Protein AF-A0A951SFC3-F1 (afdb_monomer_lite)

Radius of gyration: 37.67 Å; chains: 1; bounding box: 76×93×94 Å

Secondary structure (DSSP, 8-state):
-HHHHHHHHHHHHHHHHHHT-S--PPPPPPPP--PPPP--------TTS---------PPPPPPPPPP----GGGGT--TT------PPPPPPPPPP----PPPP------S-----TTS---S-HHHHHHHHHHHHHHHHHHHHHHHS-SSTT---HHHHHHHHHHHHHHHHHHHHHHHHHHHHHHHHHHHHHHHHTT-

pLDDT: mean 70.42, std 17.55, range [39.44, 96.5]

Structure (mmCIF, N/CA/C/O backbone):
data_AF-A0A951SFC3-F1
#
_entry.id   AF-A0A951SFC3-F1
#
loop_
_atom_site.group_PDB
_atom_site.id
_atom_site.type_symbol
_atom_site.label_atom_id
_atom_site.label_alt_id
_atom_site.label_comp_id
_atom_site.label_asym_id
_atom_site.label_entity_id
_atom_site.label_seq_id
_atom_site.pdbx_PDB_ins_code
_atom_site.Cartn_x
_atom_site.Cartn_y
_atom_site.Cartn_z
_atom_site.occupancy
_atom_site.B_iso_or_equiv
_atom_site.auth_seq_id
_atom_site.auth_comp_id
_atom_site.auth_asym_id
_atom_site.auth_atom_id
_atom_site.pdbx_PDB_model_num
ATOM 1 N N . MET A 1 1 ? -22.762 -20.729 3.078 1.00 58.22 1 MET A N 1
ATOM 2 C CA . MET A 1 1 ? -22.304 -20.574 4.486 1.00 58.22 1 MET A CA 1
ATOM 3 C C . MET A 1 1 ? -21.756 -21.899 5.016 1.00 58.22 1 MET A C 1
ATOM 5 O O . MET A 1 1 ? -20.749 -21.895 5.708 1.00 58.22 1 MET A O 1
ATOM 9 N N . GLU A 1 2 ? -22.345 -23.025 4.614 1.00 75.69 2 GLU A N 1
ATOM 10 C CA . GLU A 1 2 ? -21.868 -24.385 4.907 1.00 75.69 2 GLU A CA 1
ATOM 11 C C . GLU A 1 2 ? -20.523 -24.722 4.228 1.00 75.69 2 GLU A C 1
ATOM 13 O O . GLU A 1 2 ? -19.695 -25.404 4.826 1.00 75.69 2 GLU A O 1
ATOM 18 N N . ASP A 1 3 ? -20.239 -24.155 3.049 1.00 83.12 3 ASP A N 1
ATOM 19 C CA . ASP A 1 3 ? -18.983 -24.393 2.309 1.00 83.12 3 ASP A CA 1
ATOM 20 C C . ASP A 1 3 ? -17.738 -23.856 3.030 1.00 83.12 3 ASP A C 1
ATOM 22 O O . ASP A 1 3 ? -16.662 -24.450 2.970 1.00 83.12 3 ASP A O 1
ATOM 26 N N . ILE A 1 4 ? -17.889 -22.747 3.763 1.00 87.81 4 ILE A N 1
ATOM 27 C CA . ILE A 1 4 ? -16.802 -22.138 4.544 1.00 87.81 4 ILE A CA 1
ATOM 28 C C . ILE A 1 4 ? -16.443 -23.050 5.723 1.00 87.81 4 ILE A C 1
ATOM 30 O O . ILE A 1 4 ? -15.268 -23.301 5.980 1.00 87.81 4 ILE A O 1
ATOM 34 N N . LEU A 1 5 ? -17.450 -23.608 6.402 1.00 89.44 5 LEU A N 1
ATOM 35 C CA . LEU A 1 5 ? -17.243 -24.531 7.519 1.00 89.44 5 LEU A CA 1
ATOM 36 C C . LEU A 1 5 ? -16.685 -25.883 7.050 1.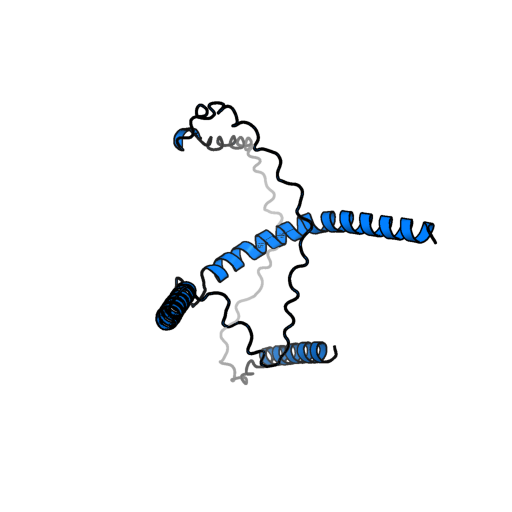00 89.44 5 LEU A C 1
ATOM 38 O O . LEU A 1 5 ? -15.847 -26.468 7.734 1.00 89.44 5 LEU A O 1
ATOM 42 N N . ALA A 1 6 ? -17.095 -26.359 5.870 1.00 91.94 6 ALA A N 1
ATOM 43 C CA . ALA A 1 6 ? -16.538 -27.563 5.259 1.00 91.94 6 ALA A CA 1
ATOM 44 C C . ALA A 1 6 ? -15.058 -27.385 4.871 1.00 91.94 6 ALA A C 1
ATOM 46 O O . ALA A 1 6 ? -14.256 -28.290 5.096 1.00 91.94 6 ALA A O 1
ATOM 47 N N . SER A 1 7 ? -14.689 -26.209 4.352 1.00 87.56 7 SER A N 1
ATOM 48 C CA . SER A 1 7 ? -13.304 -25.875 3.998 1.00 87.56 7 SER A CA 1
ATOM 49 C C . SER A 1 7 ? -12.400 -25.792 5.234 1.00 87.56 7 SER A C 1
ATOM 51 O O . SER A 1 7 ? -11.346 -26.422 5.268 1.00 87.56 7 SER A O 1
ATOM 53 N N . ILE A 1 8 ? -12.855 -25.124 6.303 1.00 89.31 8 ILE A N 1
ATOM 54 C CA . ILE A 1 8 ? -12.114 -25.040 7.576 1.00 89.31 8 ILE A CA 1
ATOM 55 C C . ILE A 1 8 ? -11.926 -26.433 8.196 1.00 89.31 8 ILE A C 1
ATOM 57 O O . ILE A 1 8 ? -10.834 -26.762 8.653 1.00 89.31 8 ILE A O 1
ATOM 61 N N . ARG A 1 9 ? -12.963 -27.283 8.170 1.00 86.94 9 ARG A N 1
ATOM 62 C CA . ARG A 1 9 ? -12.873 -28.655 8.694 1.00 86.94 9 ARG A CA 1
ATOM 63 C C . ARG A 1 9 ? -11.888 -29.514 7.904 1.00 86.94 9 ARG A C 1
ATOM 65 O O . ARG A 1 9 ? -11.182 -30.308 8.513 1.00 86.94 9 ARG A O 1
ATOM 72 N N . ARG A 1 10 ? -11.844 -29.354 6.578 1.00 88.38 10 ARG A N 1
ATOM 73 C CA . ARG A 1 10 ? -10.907 -30.075 5.711 1.00 88.38 10 ARG A CA 1
ATOM 74 C C . ARG A 1 10 ? -9.458 -29.696 6.018 1.00 88.38 10 ARG A C 1
ATOM 76 O O . ARG A 1 10 ? -8.648 -30.597 6.186 1.00 88.38 10 ARG A O 1
ATOM 83 N N . ILE A 1 11 ? -9.175 -28.399 6.159 1.00 87.50 11 ILE A N 1
ATOM 84 C CA . ILE A 1 11 ? -7.832 -27.882 6.464 1.00 87.50 11 ILE A CA 1
ATOM 85 C C . ILE A 1 11 ? -7.335 -28.411 7.819 1.00 87.50 11 ILE A C 1
ATOM 87 O O . ILE A 1 11 ? -6.223 -28.913 7.900 1.00 87.50 11 ILE A O 1
ATOM 91 N N . LEU A 1 12 ? -8.179 -28.400 8.859 1.00 83.12 12 LEU A N 1
ATOM 92 C CA . LEU A 1 12 ? -7.825 -28.945 10.181 1.00 83.12 12 LEU A CA 1
ATOM 93 C C . LEU A 1 12 ? -7.553 -30.457 10.166 1.00 83.12 12 LEU A C 1
ATOM 95 O O . LEU A 1 12 ? -6.649 -30.9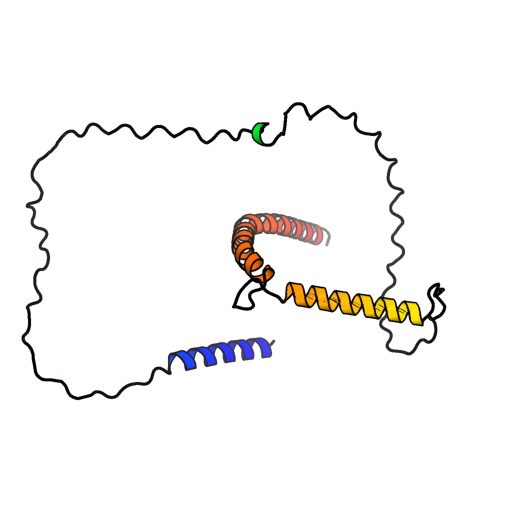22 10.849 1.00 83.12 12 LEU A O 1
ATOM 99 N N . SER A 1 13 ? -8.316 -31.231 9.386 1.00 78.81 13 SER A N 1
ATOM 100 C CA . SER A 1 13 ? -8.086 -32.679 9.263 1.00 78.81 13 SER A CA 1
ATOM 101 C C . SER A 1 13 ? -6.868 -33.051 8.410 1.00 78.81 13 SER A C 1
ATOM 103 O O . SER A 1 13 ? -6.372 -34.168 8.521 1.00 78.81 13 SER A O 1
ATOM 105 N N . GLU A 1 14 ? -6.425 -32.154 7.530 1.00 76.38 14 GLU A N 1
ATOM 106 C CA . GLU A 1 14 ? -5.266 -32.356 6.654 1.00 76.38 14 GLU A CA 1
ATOM 107 C C . GLU A 1 14 ? -3.953 -32.077 7.415 1.00 76.38 14 GLU A C 1
ATOM 109 O O . GLU A 1 14 ? -2.993 -32.823 7.250 1.00 76.38 14 GLU A O 1
ATOM 114 N N . ASP A 1 15 ? -3.963 -31.111 8.341 1.00 66.38 15 ASP A N 1
ATOM 115 C CA . ASP A 1 15 ? -2.813 -30.724 9.179 1.00 66.38 15 ASP A CA 1
ATOM 116 C C . ASP A 1 15 ? -2.498 -31.760 10.288 1.00 66.38 15 ASP A C 1
ATOM 118 O O . ASP A 1 15 ? -1.343 -32.109 10.524 1.00 66.38 15 ASP A O 1
ATOM 122 N N . GLU A 1 16 ? -3.522 -32.359 10.916 1.00 62.62 16 GLU A N 1
ATOM 123 C CA . GLU A 1 16 ? -3.341 -33.417 11.936 1.00 62.62 16 GLU A CA 1
ATOM 124 C C . GLU A 1 16 ? -2.789 -34.728 11.332 1.00 62.62 16 GLU A C 1
ATOM 126 O O . GLU A 1 16 ? -2.144 -35.532 12.012 1.00 62.62 16 GLU A O 1
ATOM 131 N N . ALA A 1 17 ? -2.995 -34.945 10.028 1.00 57.28 17 ALA A N 1
ATOM 132 C CA . ALA A 1 17 ? -2.480 -36.112 9.317 1.00 57.28 17 ALA A CA 1
ATOM 133 C C . ALA A 1 17 ? -0.983 -35.991 8.966 1.00 57.28 17 ALA A C 1
ATOM 135 O O . ALA A 1 17 ? -0.302 -37.017 8.889 1.00 57.28 17 ALA A O 1
ATOM 136 N N . GLU A 1 18 ? -0.453 -34.774 8.795 1.00 55.19 18 GLU A N 1
ATOM 137 C CA . GLU A 1 18 ? 0.982 -34.551 8.557 1.00 55.19 18 GLU A CA 1
ATOM 138 C C . GLU A 1 18 ? 1.818 -34.649 9.846 1.00 55.19 18 GLU A C 1
ATOM 140 O O . GLU A 1 18 ? 2.972 -35.084 9.794 1.00 55.19 18 GLU A O 1
ATOM 145 N N . GLU A 1 19 ? 1.235 -34.385 11.021 1.00 52.16 19 GLU A N 1
ATOM 146 C CA . GLU A 1 19 ? 1.923 -34.554 12.311 1.00 52.16 19 GLU A CA 1
ATOM 147 C C . GLU A 1 19 ? 2.024 -36.032 12.759 1.00 52.16 19 GLU A C 1
ATOM 149 O O . GLU A 1 19 ? 2.924 -36.412 13.515 1.00 52.16 19 GLU A O 1
ATOM 154 N N . ALA A 1 20 ? 1.169 -36.911 12.221 1.00 52.12 20 ALA A N 1
ATOM 155 C CA . ALA A 1 20 ? 1.147 -38.347 12.522 1.00 52.12 20 ALA A CA 1
ATOM 156 C C . ALA A 1 20 ? 2.077 -39.211 11.634 1.00 52.12 20 ALA A C 1
ATOM 158 O O . ALA A 1 20 ? 2.165 -40.426 11.831 1.00 52.12 20 ALA A O 1
ATOM 159 N N . ALA A 1 21 ? 2.798 -38.617 10.674 1.00 49.62 21 ALA A N 1
ATOM 160 C CA . ALA A 1 21 ? 3.608 -39.332 9.680 1.00 49.62 21 ALA A CA 1
ATOM 161 C C . ALA A 1 21 ? 5.133 -39.287 9.935 1.00 49.62 21 ALA A C 1
ATOM 163 O O . ALA A 1 21 ? 5.930 -39.295 8.995 1.00 49.62 21 ALA A O 1
ATOM 164 N N . LYS A 1 22 ? 5.577 -39.312 11.201 1.00 46.94 22 LYS A N 1
ATOM 165 C CA . LYS A 1 22 ? 6.946 -39.757 11.532 1.00 46.94 22 LYS A CA 1
ATOM 166 C C . LYS A 1 22 ? 6.980 -41.292 11.581 1.00 46.94 22 LYS A C 1
ATOM 168 O O . LYS A 1 22 ? 6.239 -41.881 12.367 1.00 46.94 22 LYS A O 1
ATOM 173 N N . PRO A 1 23 ? 7.827 -41.977 10.790 1.00 42.91 23 PRO A N 1
ATOM 174 C CA . PRO A 1 23 ? 7.859 -43.432 10.788 1.00 42.91 23 PRO A CA 1
ATOM 175 C C . PRO A 1 23 ? 8.445 -43.962 12.101 1.00 42.91 23 PRO A C 1
ATOM 177 O O . PRO A 1 23 ? 9.596 -43.697 12.450 1.00 42.91 23 PRO A O 1
ATOM 180 N N . ALA A 1 24 ? 7.633 -44.745 12.809 1.00 46.72 24 ALA A N 1
ATOM 181 C CA . ALA A 1 24 ? 8.029 -45.567 13.940 1.00 46.72 24 ALA A CA 1
ATOM 182 C C . ALA A 1 24 ? 9.078 -46.605 13.498 1.00 46.72 24 ALA A C 1
ATOM 184 O O . ALA A 1 24 ? 8.763 -47.583 12.817 1.00 46.72 24 ALA A O 1
ATOM 185 N N . ALA A 1 25 ? 10.335 -46.389 13.882 1.00 42.50 25 ALA A N 1
ATOM 186 C CA . ALA A 1 25 ? 11.393 -47.381 13.747 1.00 42.50 25 ALA A CA 1
ATOM 187 C C . ALA A 1 25 ? 11.245 -48.447 14.848 1.00 42.50 25 ALA A C 1
ATOM 189 O O . ALA A 1 25 ? 11.170 -48.129 16.034 1.00 42.50 25 ALA A O 1
ATOM 190 N N . GLN A 1 26 ? 11.186 -49.718 14.443 1.00 48.28 26 GLN A N 1
ATOM 191 C CA . GLN A 1 26 ? 11.224 -50.877 15.341 1.00 48.28 26 GLN A CA 1
ATOM 192 C C . GLN A 1 26 ? 12.532 -50.920 16.159 1.00 48.28 26 GLN A C 1
ATOM 194 O O . GLN A 1 26 ? 13.572 -50.477 15.666 1.00 48.28 26 GLN A O 1
ATOM 199 N N . PRO A 1 27 ? 12.510 -51.485 17.382 1.00 43.44 27 PRO A N 1
ATOM 200 C CA . PRO A 1 27 ? 13.664 -51.507 18.273 1.00 43.44 27 PRO A CA 1
ATOM 201 C C . PRO A 1 27 ? 14.701 -52.546 17.819 1.00 43.44 27 PRO A C 1
ATOM 203 O O . PRO A 1 27 ? 14.394 -53.729 17.665 1.00 43.44 27 PRO A O 1
ATOM 206 N N . ALA A 1 28 ? 15.945 -52.106 17.630 1.00 54.75 28 ALA A N 1
ATOM 207 C CA . ALA A 1 28 ? 17.110 -52.982 17.516 1.00 54.75 28 ALA A CA 1
ATOM 208 C C . ALA A 1 28 ? 17.567 -53.448 18.921 1.00 54.75 28 ALA A C 1
ATOM 210 O O . ALA A 1 28 ? 17.360 -52.719 19.894 1.00 54.75 28 ALA A O 1
ATOM 211 N N . PRO A 1 29 ? 18.166 -54.649 19.061 1.00 58.84 29 PRO A N 1
ATOM 212 C CA . PRO A 1 29 ? 18.575 -55.199 20.356 1.00 58.84 29 PRO A CA 1
ATOM 213 C C . PRO A 1 29 ? 19.713 -54.381 21.002 1.00 58.84 29 PRO A C 1
ATOM 215 O O . PRO A 1 29 ? 20.514 -53.782 20.280 1.00 58.84 29 PRO A O 1
ATOM 218 N N . PRO A 1 30 ? 19.812 -54.357 22.346 1.00 64.12 30 PRO A N 1
ATOM 219 C CA . PRO A 1 30 ? 20.759 -53.497 23.048 1.00 64.12 30 PRO A CA 1
ATOM 220 C C . PRO A 1 30 ? 22.213 -53.981 22.881 1.00 64.12 30 PRO A C 1
ATOM 222 O O . PRO A 1 30 ? 22.468 -55.187 22.975 1.00 64.12 30 PRO A O 1
ATOM 225 N N . PRO A 1 31 ? 23.187 -53.074 22.674 1.00 67.69 31 PRO A N 1
ATOM 226 C CA . PRO A 1 31 ? 24.601 -53.387 22.855 1.00 67.69 31 PRO A CA 1
ATOM 227 C C . PRO A 1 31 ? 24.932 -53.540 24.358 1.00 67.69 31 PRO A C 1
ATOM 229 O O . PRO A 1 31 ? 24.271 -52.926 25.197 1.00 67.69 31 PRO A O 1
ATOM 232 N N . PRO A 1 32 ? 25.921 -54.377 24.725 1.00 54.41 32 PRO A N 1
ATOM 233 C CA . PRO A 1 32 ? 26.227 -54.689 26.117 1.00 54.41 32 PRO A CA 1
ATOM 234 C C . PRO A 1 32 ? 26.856 -53.511 26.877 1.00 54.41 32 PRO A C 1
ATOM 236 O O . PRO A 1 32 ? 27.581 -52.695 26.313 1.00 54.41 32 PRO A O 1
ATOM 239 N N . ALA A 1 33 ? 26.553 -53.502 28.175 1.00 49.47 33 ALA A N 1
ATOM 240 C CA . ALA A 1 33 ? 26.861 -52.515 29.202 1.00 49.47 33 ALA A CA 1
ATOM 241 C C . ALA A 1 33 ? 28.291 -51.942 29.187 1.00 49.47 33 ALA A C 1
ATOM 243 O O . ALA A 1 33 ? 29.277 -52.679 29.233 1.00 49.47 33 ALA A O 1
ATOM 244 N N . ALA A 1 34 ? 28.362 -50.612 29.242 1.00 51.50 34 ALA A N 1
ATOM 245 C CA . ALA A 1 34 ? 29.491 -49.848 29.762 1.00 51.50 34 ALA A CA 1
ATOM 246 C C . ALA A 1 34 ? 29.059 -49.216 31.108 1.00 51.50 34 ALA A C 1
ATOM 248 O O . ALA A 1 34 ? 27.871 -48.933 31.265 1.00 51.50 34 ALA A O 1
ATOM 249 N N . PRO A 1 35 ? 29.974 -49.089 32.086 1.00 49.41 35 PRO A N 1
ATOM 250 C CA . PRO A 1 35 ? 29.638 -48.909 33.499 1.00 49.41 35 PRO A CA 1
ATOM 251 C C . PRO A 1 35 ? 29.014 -47.550 33.834 1.00 49.41 35 PRO A C 1
ATOM 253 O O . PRO A 1 35 ? 29.368 -46.527 33.255 1.00 49.41 35 PRO A O 1
ATOM 256 N N . GLU A 1 36 ? 28.103 -47.609 34.805 1.00 49.81 36 GLU A N 1
ATOM 257 C CA . GLU A 1 36 ? 27.394 -46.516 35.471 1.00 49.81 36 GLU A CA 1
ATOM 258 C C . GLU A 1 36 ? 28.379 -45.543 36.146 1.00 49.81 36 GLU A C 1
ATOM 260 O O . GLU A 1 36 ? 29.205 -45.959 36.961 1.00 49.81 36 GLU A O 1
ATOM 265 N N . GLU A 1 37 ? 28.273 -44.251 35.827 1.00 52.53 37 GLU A N 1
ATOM 266 C CA . GLU A 1 37 ? 28.782 -43.168 36.674 1.00 52.53 37 GLU A CA 1
ATOM 267 C C . GLU A 1 37 ? 27.617 -42.636 37.526 1.00 52.53 37 GLU A C 1
ATOM 269 O O . GLU A 1 37 ? 26.499 -42.535 37.013 1.00 52.53 37 GLU A O 1
ATOM 274 N N . PRO A 1 38 ? 27.832 -42.357 38.824 1.00 50.94 38 PRO A N 1
ATOM 275 C CA . PRO A 1 38 ? 26.748 -42.048 39.746 1.00 50.94 38 PRO A CA 1
ATOM 276 C C . PRO A 1 38 ? 26.170 -40.649 39.507 1.00 50.94 38 PRO A C 1
ATOM 278 O O . PRO A 1 38 ? 26.887 -39.650 39.490 1.00 50.94 38 PRO A O 1
ATOM 281 N N . GLU A 1 39 ? 24.847 -40.595 39.394 1.00 52.34 39 GLU A N 1
ATOM 282 C CA . GLU A 1 39 ? 24.050 -39.417 39.718 1.00 52.34 39 GLU A CA 1
ATOM 283 C C . GLU A 1 39 ? 24.056 -39.278 41.245 1.00 52.34 39 GLU A C 1
ATOM 285 O O . GLU A 1 39 ? 23.575 -40.187 41.911 1.00 52.34 39 GLU A O 1
ATOM 290 N N . ASP A 1 40 ? 24.682 -38.223 41.778 1.00 45.88 40 ASP A N 1
ATOM 291 C CA . ASP A 1 40 ? 24.324 -37.532 43.033 1.00 45.88 40 ASP A CA 1
ATOM 292 C C . ASP A 1 40 ? 25.454 -36.563 43.436 1.00 45.88 40 ASP A C 1
ATOM 294 O O . ASP A 1 40 ? 26.315 -36.882 44.248 1.00 45.88 40 ASP A O 1
ATOM 298 N N . ASP A 1 41 ? 25.425 -35.353 42.875 1.00 44.81 41 ASP A N 1
ATOM 299 C CA . ASP A 1 41 ? 25.882 -34.145 43.576 1.00 44.81 41 ASP A CA 1
ATOM 300 C C . ASP A 1 41 ? 24.760 -33.108 43.441 1.00 44.81 41 ASP A C 1
ATOM 302 O O . ASP A 1 41 ? 24.772 -32.164 42.648 1.00 44.81 41 ASP A O 1
ATOM 306 N N . VAL A 1 42 ? 23.700 -33.381 44.202 1.00 49.56 42 VAL A N 1
ATOM 307 C CA . VAL A 1 42 ? 22.715 -32.393 44.622 1.00 49.56 42 VAL A CA 1
ATOM 308 C C . VAL A 1 42 ? 23.491 -31.291 45.334 1.00 49.56 42 VAL A C 1
ATOM 310 O O . VAL A 1 42 ? 24.111 -31.537 46.364 1.00 49.56 42 VAL A O 1
ATOM 313 N N . LEU A 1 43 ? 23.469 -30.079 44.781 1.00 48.34 43 LEU A N 1
ATOM 314 C CA . LEU A 1 43 ? 23.994 -28.893 45.449 1.00 48.34 43 LEU A CA 1
ATOM 315 C C . LEU A 1 43 ? 23.170 -28.638 46.720 1.00 48.34 43 LEU A C 1
ATOM 317 O O . LEU A 1 43 ? 22.165 -27.926 46.696 1.00 48.34 43 LEU A O 1
ATOM 321 N N . GLU A 1 44 ? 23.575 -29.247 47.832 1.00 51.12 44 GLU A N 1
ATOM 322 C CA . GLU A 1 44 ? 23.184 -28.797 49.158 1.00 51.12 44 GLU A CA 1
ATOM 323 C C . GLU A 1 44 ? 23.693 -27.362 49.298 1.00 51.12 44 GLU A C 1
ATOM 325 O O . GLU A 1 44 ? 24.894 -27.108 49.222 1.00 51.12 44 GLU A O 1
ATOM 330 N N . LEU A 1 45 ? 22.764 -26.413 49.436 1.00 54.91 45 LEU A N 1
ATOM 331 C CA . LEU A 1 45 ? 23.058 -25.021 49.753 1.00 54.91 45 LEU A CA 1
ATOM 332 C C . LEU A 1 45 ? 23.673 -24.986 51.157 1.00 54.91 45 LEU A C 1
ATOM 334 O O . LEU A 1 45 ? 22.975 -24.795 52.153 1.00 54.91 45 LEU A O 1
ATOM 338 N N . THR A 1 46 ? 24.971 -25.261 51.236 1.00 49.44 46 THR A N 1
ATOM 339 C CA . THR A 1 46 ? 25.752 -25.089 52.445 1.00 49.44 46 THR A CA 1
ATOM 340 C C . THR A 1 46 ? 25.843 -23.601 52.739 1.00 49.44 46 THR A C 1
ATOM 342 O O . THR A 1 46 ? 26.221 -22.776 51.909 1.00 49.44 46 THR A O 1
ATOM 345 N N . ASP A 1 47 ? 25.465 -23.289 53.968 1.00 54.47 47 ASP A N 1
ATOM 346 C CA . ASP A 1 47 ? 25.436 -21.993 54.645 1.00 54.47 47 ASP A CA 1
ATOM 347 C C . ASP A 1 47 ? 26.852 -21.400 54.866 1.00 54.47 47 ASP A C 1
ATOM 349 O O . ASP A 1 47 ? 27.095 -20.695 55.836 1.00 54.47 47 ASP A O 1
ATOM 353 N N . ASP A 1 48 ? 27.811 -21.709 53.983 1.00 51.47 48 ASP A N 1
ATOM 354 C CA . ASP A 1 48 ? 29.246 -21.391 54.112 1.00 51.47 48 ASP A CA 1
ATOM 355 C C . ASP A 1 48 ? 29.706 -20.283 53.140 1.00 51.47 48 ASP A C 1
ATOM 357 O O . ASP A 1 48 ? 30.875 -19.920 53.100 1.00 51.47 48 ASP A O 1
ATOM 361 N N . MET A 1 49 ? 28.781 -19.679 52.380 1.00 50.59 49 MET A N 1
ATOM 362 C CA . MET A 1 49 ? 29.022 -18.412 51.662 1.00 50.59 49 MET A CA 1
ATOM 363 C C . MET A 1 49 ? 28.471 -17.187 52.413 1.00 50.59 49 MET A C 1
ATOM 365 O O . MET A 1 49 ? 28.289 -16.123 51.825 1.00 50.59 49 MET A O 1
ATOM 369 N N . VAL A 1 50 ? 28.225 -17.318 53.721 1.00 55.34 50 VAL A N 1
ATOM 370 C CA . VAL A 1 50 ? 27.950 -16.192 54.623 1.00 55.34 50 VAL A CA 1
ATOM 371 C C . VAL A 1 50 ? 29.178 -15.958 55.501 1.00 55.34 50 VAL A C 1
ATOM 373 O O . VAL A 1 50 ? 29.239 -16.404 56.643 1.00 55.34 50 VAL A O 1
ATOM 376 N N . ALA A 1 51 ? 30.171 -15.252 54.965 1.00 44.56 51 ALA A N 1
ATOM 377 C CA . ALA A 1 51 ? 31.196 -14.604 55.775 1.00 44.56 51 ALA A CA 1
ATOM 378 C C . ALA A 1 51 ? 31.792 -13.411 55.019 1.00 44.56 51 ALA A C 1
ATOM 380 O O . ALA A 1 51 ? 32.560 -13.590 54.080 1.00 44.56 51 ALA A O 1
ATOM 381 N N . ASP A 1 52 ? 31.378 -12.221 55.461 1.00 51.72 52 ASP A N 1
ATOM 382 C CA . ASP A 1 52 ? 32.192 -11.011 55.599 1.00 51.72 52 ASP A CA 1
ATOM 383 C C . ASP A 1 52 ? 33.272 -10.756 54.535 1.00 51.72 52 ASP A C 1
ATOM 385 O O . ASP A 1 52 ? 34.432 -11.117 54.709 1.00 51.72 52 ASP A O 1
ATOM 389 N N . ASP A 1 53 ? 32.904 -9.986 53.513 1.00 44.00 53 ASP A N 1
ATOM 390 C CA . ASP A 1 53 ? 33.737 -8.859 53.091 1.00 44.00 53 ASP A CA 1
ATOM 391 C C . ASP A 1 53 ? 32.803 -7.715 52.672 1.00 44.00 53 ASP A C 1
ATOM 393 O O . ASP A 1 53 ? 32.285 -7.644 51.557 1.00 44.00 53 ASP A O 1
ATOM 397 N N . VAL A 1 54 ? 32.474 -6.868 53.649 1.00 54.56 54 VAL A N 1
ATOM 398 C CA . VAL A 1 54 ? 31.897 -5.547 53.400 1.00 54.56 54 VAL A CA 1
ATOM 399 C C . VAL A 1 54 ? 33.064 -4.651 53.000 1.00 54.56 54 VAL A C 1
ATOM 401 O O . VAL A 1 54 ? 33.566 -3.868 53.806 1.00 54.56 54 VAL A O 1
ATOM 404 N N . GLU A 1 55 ? 33.523 -4.781 51.759 1.00 48.53 55 GLU A N 1
ATOM 405 C CA . GLU A 1 55 ? 34.227 -3.681 51.116 1.00 48.53 55 GLU A CA 1
ATOM 406 C C . GLU A 1 55 ? 33.156 -2.641 50.773 1.00 48.53 55 GLU A C 1
ATOM 408 O O . GLU A 1 55 ? 32.239 -2.893 49.992 1.00 48.53 55 GLU A O 1
ATOM 413 N N . GLU A 1 56 ? 33.208 -1.486 51.445 1.00 56.53 56 GLU A N 1
ATOM 414 C CA . GLU A 1 56 ? 32.465 -0.288 51.052 1.00 56.53 56 GLU A CA 1
ATOM 415 C C . GLU A 1 56 ? 32.909 0.117 49.637 1.00 56.53 56 GLU A C 1
ATOM 417 O O . GLU A 1 56 ? 33.749 1.000 49.453 1.00 56.53 56 GLU A O 1
ATOM 422 N N . GLU A 1 57 ? 32.344 -0.528 48.619 1.00 53.50 57 GLU A N 1
ATOM 423 C CA . GLU A 1 57 ? 32.353 -0.009 47.262 1.00 53.50 57 GLU A CA 1
ATOM 424 C C . GLU A 1 57 ? 31.480 1.244 47.267 1.00 53.50 57 GLU A C 1
ATOM 426 O O . GLU A 1 57 ? 30.247 1.212 47.266 1.00 53.50 57 GLU A O 1
ATOM 431 N N . VAL A 1 58 ? 32.159 2.386 47.353 1.00 56.38 58 VAL A N 1
ATOM 432 C CA . VAL A 1 58 ? 31.614 3.694 47.004 1.00 56.38 58 VAL A CA 1
ATOM 433 C C . VAL A 1 58 ? 30.857 3.518 45.685 1.00 56.38 58 VAL A C 1
ATOM 435 O O . VAL A 1 58 ? 31.474 3.044 44.731 1.00 56.38 58 VAL A O 1
ATOM 438 N N . PRO A 1 59 ? 29.556 3.861 45.598 1.00 58.34 59 PRO A N 1
ATOM 439 C CA . PRO A 1 59 ? 28.830 3.703 44.349 1.00 58.34 59 PRO A CA 1
ATOM 440 C C . PRO A 1 59 ? 29.564 4.503 43.274 1.00 58.34 59 PRO A C 1
ATOM 442 O O . PRO A 1 59 ? 29.739 5.718 43.411 1.00 58.34 59 PRO A O 1
ATOM 445 N N . GLU A 1 60 ? 30.039 3.810 42.238 1.00 63.97 60 GLU A N 1
ATOM 446 C CA . GLU A 1 60 ? 30.555 4.459 41.040 1.00 63.97 60 GLU A CA 1
ATOM 447 C C . GLU A 1 60 ? 29.473 5.430 40.540 1.00 63.97 60 GLU A C 1
ATOM 449 O O . GLU A 1 60 ? 28.297 5.050 40.480 1.00 63.97 60 GLU A O 1
ATOM 454 N N . PRO A 1 61 ? 29.808 6.701 40.249 1.00 63.75 61 PRO A N 1
ATOM 455 C CA . PRO A 1 61 ? 28.818 7.631 39.733 1.00 63.75 61 PRO A CA 1
ATOM 456 C C . PRO A 1 61 ? 28.270 7.077 38.418 1.00 63.75 61 PRO A C 1
ATOM 458 O O . PRO A 1 61 ? 29.042 6.719 37.527 1.00 63.75 61 PRO A O 1
ATOM 461 N N . GLU A 1 62 ? 26.940 7.002 38.313 1.00 66.00 62 GLU A N 1
ATOM 462 C CA . GLU A 1 62 ? 26.250 6.696 37.060 1.00 66.00 62 GLU A CA 1
ATOM 463 C C . GLU A 1 62 ? 26.869 7.545 35.935 1.00 66.00 62 GLU A C 1
ATOM 465 O O . GLU A 1 62 ? 27.079 8.747 36.141 1.00 66.00 62 GLU A O 1
ATOM 470 N N . PRO A 1 63 ? 27.210 6.957 34.772 1.00 64.75 63 PRO A N 1
ATOM 471 C CA . PRO A 1 63 ? 27.760 7.736 33.676 1.00 64.75 63 PRO A CA 1
ATOM 472 C C . PRO A 1 63 ? 26.753 8.827 33.299 1.00 64.75 63 PRO A C 1
ATOM 474 O O . PRO A 1 63 ? 25.597 8.535 32.985 1.00 64.75 63 PRO A O 1
ATOM 477 N N . GLU A 1 64 ? 27.191 10.088 33.371 1.00 67.38 64 GLU A N 1
ATOM 478 C CA . GLU A 1 64 ? 26.429 11.232 32.874 1.00 67.38 64 GLU A CA 1
ATOM 479 C C . GLU A 1 64 ? 25.970 10.936 31.436 1.00 67.38 64 GLU A C 1
ATOM 481 O O . GLU A 1 64 ? 26.742 10.359 30.662 1.00 67.38 64 GLU A O 1
ATOM 486 N N . PRO A 1 65 ? 24.725 11.285 31.061 1.00 64.06 65 PRO A N 1
ATOM 487 C CA . PRO A 1 65 ? 24.234 11.020 29.719 1.00 64.06 65 PRO A CA 1
ATOM 488 C C . PRO A 1 65 ? 25.156 11.702 28.707 1.00 64.06 65 PRO A C 1
ATOM 490 O O . PRO A 1 65 ? 25.347 12.920 28.756 1.00 64.06 65 PRO A O 1
ATOM 493 N N . GLU A 1 66 ? 25.735 10.914 27.797 1.00 67.06 66 GLU A N 1
ATOM 494 C CA . GLU A 1 66 ? 26.413 11.456 26.623 1.00 67.06 66 GLU A CA 1
ATOM 495 C C . GLU A 1 66 ? 25.444 12.424 25.923 1.00 67.06 66 GLU A C 1
ATOM 497 O O . GLU A 1 66 ? 24.265 12.086 25.765 1.00 67.06 66 GLU A O 1
ATOM 502 N N . PRO A 1 67 ? 25.885 13.637 25.541 1.00 64.12 67 PRO A N 1
ATOM 503 C CA . PRO A 1 67 ? 25.011 14.562 24.842 1.00 64.12 67 PRO A CA 1
ATOM 504 C C . PRO A 1 67 ? 24.528 13.890 23.556 1.00 64.12 67 PRO A C 1
ATOM 506 O O . PRO A 1 67 ? 25.338 13.418 22.752 1.00 64.12 67 PRO A O 1
ATOM 509 N N . GLU A 1 68 ? 23.205 13.826 23.380 1.00 66.56 68 GLU A N 1
ATOM 510 C CA . GLU A 1 68 ? 22.593 13.408 22.121 1.00 66.56 68 GLU A CA 1
ATOM 511 C C . GLU A 1 68 ? 23.264 14.186 20.979 1.00 66.56 68 GLU A C 1
ATOM 513 O O . GLU A 1 68 ? 23.511 15.386 21.138 1.00 66.56 68 GLU A O 1
ATOM 518 N N . PRO A 1 69 ? 23.606 13.543 19.847 1.00 62.88 69 PRO A N 1
ATOM 519 C CA . PRO A 1 69 ? 24.212 14.259 18.739 1.00 62.88 69 PRO A CA 1
ATOM 520 C C . PRO A 1 69 ? 23.244 15.356 18.293 1.00 62.88 69 PRO A C 1
ATOM 522 O O . PRO A 1 69 ? 22.185 15.063 17.735 1.00 62.88 69 PRO A O 1
ATOM 525 N N . GLU A 1 70 ? 23.601 16.613 18.562 1.00 63.94 70 GLU A N 1
ATOM 526 C CA . GLU A 1 70 ? 22.875 17.768 18.054 1.00 63.94 70 GLU A CA 1
ATOM 527 C C . GLU A 1 70 ? 22.850 17.639 16.530 1.00 63.94 70 GLU A C 1
ATOM 529 O O . GLU A 1 70 ? 23.889 17.636 15.864 1.00 63.94 70 GLU A O 1
ATOM 534 N N . ILE A 1 71 ? 21.656 17.427 15.979 1.00 64.00 71 ILE A N 1
ATOM 535 C CA . ILE A 1 71 ? 21.457 17.368 14.537 1.00 64.00 71 ILE A CA 1
ATOM 536 C C . ILE A 1 71 ? 21.796 18.760 14.009 1.00 64.00 71 ILE A C 1
ATOM 538 O O . ILE A 1 71 ? 21.001 19.688 14.141 1.00 64.00 71 ILE A O 1
ATOM 542 N N . ASP A 1 72 ? 22.982 18.899 13.421 1.00 59.59 72 ASP A N 1
ATOM 543 C CA . ASP A 1 72 ? 23.379 20.114 12.725 1.00 59.59 72 ASP A CA 1
ATOM 544 C C . ASP A 1 72 ? 22.575 20.220 11.424 1.00 59.59 72 ASP A C 1
ATOM 546 O O . ASP A 1 72 ? 22.950 19.697 10.370 1.00 59.59 72 ASP A O 1
ATOM 550 N N . LEU A 1 73 ? 21.420 20.875 11.518 1.00 59.91 73 LEU A N 1
ATOM 551 C CA . LEU A 1 73 ? 20.544 21.169 10.386 1.00 59.91 73 LEU A CA 1
ATOM 552 C C . LEU A 1 73 ? 21.255 22.032 9.325 1.00 59.91 73 LEU A C 1
ATOM 554 O O . LEU A 1 73 ? 20.886 21.970 8.151 1.00 59.91 73 LEU A O 1
ATOM 558 N N . SER A 1 74 ? 22.326 22.748 9.696 1.00 60.09 74 SER A N 1
ATOM 559 C CA . SER A 1 74 ? 23.161 23.511 8.762 1.00 60.09 74 SER A CA 1
ATOM 560 C C . SER A 1 74 ? 23.994 22.600 7.855 1.00 60.09 74 SER A C 1
ATOM 562 O O . SER A 1 74 ? 24.185 22.905 6.677 1.00 60.09 74 SER A O 1
ATOM 564 N N . ALA A 1 75 ? 24.402 21.414 8.327 1.00 62.97 75 ALA A N 1
ATOM 565 C CA . ALA A 1 75 ? 25.131 20.436 7.510 1.00 62.97 75 ALA A CA 1
ATOM 566 C C . ALA A 1 75 ? 24.307 19.909 6.316 1.00 62.97 75 ALA A C 1
ATOM 568 O O . ALA A 1 75 ? 24.867 19.379 5.354 1.00 62.97 75 ALA A O 1
ATOM 569 N N . TRP A 1 76 ? 22.981 20.070 6.364 1.00 61.72 76 TRP A N 1
ATOM 570 C CA . TRP A 1 76 ? 22.049 19.701 5.296 1.00 61.72 76 TRP A CA 1
ATOM 571 C C . TRP A 1 76 ? 21.738 20.867 4.344 1.00 61.72 76 TRP A C 1
ATOM 573 O O . TRP A 1 76 ? 20.866 20.734 3.487 1.00 61.72 76 TRP A O 1
ATOM 583 N N . GLY A 1 77 ? 22.456 21.992 4.459 1.00 59.41 77 GLY A N 1
ATOM 584 C CA . GLY A 1 77 ? 22.265 23.169 3.606 1.00 59.41 77 GLY A CA 1
ATOM 585 C C . GLY A 1 77 ? 20.908 23.842 3.802 1.00 59.41 77 GLY A C 1
ATOM 586 O O . GLY A 1 77 ? 20.441 24.544 2.911 1.00 59.41 77 GLY A O 1
ATOM 587 N N . LEU A 1 78 ? 20.262 23.589 4.941 1.00 59.44 78 LEU A N 1
ATOM 588 C CA . LEU A 1 78 ? 19.067 24.294 5.371 1.00 59.44 78 LEU A CA 1
ATOM 589 C C . LEU A 1 78 ? 19.524 25.426 6.285 1.00 59.44 78 LEU A C 1
ATOM 591 O O . LEU A 1 78 ? 19.528 25.297 7.508 1.00 59.44 78 LEU A O 1
ATOM 595 N N . ASP A 1 79 ? 19.965 26.526 5.685 1.00 56.22 79 ASP A N 1
ATOM 596 C CA . ASP A 1 79 ? 20.104 27.769 6.426 1.00 56.22 79 ASP A CA 1
ATOM 597 C C . ASP A 1 79 ? 18.701 28.199 6.880 1.00 56.22 79 ASP A C 1
ATOM 599 O O . ASP A 1 79 ? 17.794 28.375 6.067 1.00 56.22 79 ASP A O 1
ATOM 603 N N . GLU A 1 80 ? 18.512 28.419 8.184 1.00 57.09 80 GLU A N 1
ATOM 604 C CA . GLU A 1 80 ? 17.269 28.965 8.762 1.00 57.09 80 GLU A CA 1
ATOM 605 C C . GLU A 1 80 ? 16.878 30.346 8.178 1.00 57.09 80 GLU A C 1
ATOM 607 O O . GLU A 1 80 ? 15.834 30.898 8.519 1.00 57.09 80 GLU A O 1
ATOM 612 N N . GLN A 1 81 ? 17.705 30.912 7.294 1.00 52.47 81 GLN A N 1
ATOM 613 C CA . GLN A 1 81 ? 17.491 32.180 6.600 1.00 52.47 81 GLN A CA 1
ATOM 614 C C . GLN A 1 81 ? 16.839 32.048 5.213 1.00 52.47 81 GLN A C 1
ATOM 616 O O . GLN A 1 81 ? 16.464 33.075 4.660 1.00 52.47 81 GLN A O 1
ATOM 621 N N . ASP A 1 82 ? 16.626 30.836 4.682 1.00 48.75 82 ASP A N 1
ATOM 622 C CA . ASP A 1 82 ? 15.836 30.629 3.448 1.00 48.75 82 ASP A CA 1
ATOM 623 C C . ASP A 1 82 ? 14.315 30.602 3.702 1.00 48.75 82 ASP A C 1
ATOM 625 O O . ASP A 1 82 ? 13.516 30.393 2.789 1.00 48.75 82 ASP A O 1
ATOM 629 N N . VAL A 1 83 ? 13.879 30.882 4.935 1.00 53.94 83 VAL A N 1
ATOM 630 C CA . VAL A 1 83 ? 12.506 31.337 5.202 1.00 53.94 83 VAL A CA 1
ATOM 631 C C . VAL A 1 83 ? 12.451 32.850 4.976 1.00 53.94 83 VAL A C 1
ATOM 633 O O . VAL A 1 83 ? 12.112 33.631 5.865 1.00 53.94 83 VAL A O 1
ATOM 636 N N . GLU A 1 84 ? 12.836 33.286 3.778 1.00 55.03 84 GLU A N 1
ATOM 637 C CA . GLU A 1 84 ? 12.429 34.595 3.288 1.00 55.03 84 GLU A CA 1
ATOM 638 C C . GLU A 1 84 ? 10.907 34.515 3.142 1.00 55.03 84 GLU A C 1
ATOM 640 O O . GLU A 1 84 ? 10.377 33.618 2.486 1.00 55.03 84 GLU A O 1
ATOM 645 N N . GLU A 1 85 ? 10.195 35.382 3.858 1.00 59.34 85 GLU A N 1
ATOM 646 C CA . GLU A 1 85 ? 8.741 35.488 3.828 1.00 59.34 85 GLU A CA 1
ATOM 647 C C . GLU A 1 85 ? 8.311 35.863 2.404 1.00 59.34 85 GLU A C 1
ATOM 649 O O . GLU A 1 85 ? 8.166 37.034 2.059 1.00 59.34 85 GLU A O 1
ATOM 654 N N . GLU A 1 86 ? 8.178 34.852 1.544 1.00 57.28 86 GLU A N 1
ATOM 655 C CA . GLU A 1 86 ? 7.650 34.991 0.199 1.00 57.28 86 GLU A CA 1
ATOM 656 C C . GLU A 1 86 ? 6.191 35.408 0.368 1.00 57.28 86 GLU A C 1
ATOM 658 O O . GLU A 1 86 ? 5.326 34.606 0.732 1.00 57.28 86 GLU A O 1
ATOM 663 N N . GLU A 1 87 ? 5.956 36.714 0.212 1.00 62.16 87 GLU A N 1
ATOM 664 C CA . GLU A 1 87 ? 4.649 37.355 0.248 1.00 62.16 87 GLU A CA 1
ATOM 665 C C . GLU A 1 87 ? 3.687 36.493 -0.572 1.00 62.16 87 GLU A C 1
ATOM 667 O O . GLU A 1 87 ? 3.806 36.392 -1.796 1.00 62.16 87 GLU A O 1
ATOM 672 N N . ALA A 1 88 ? 2.798 35.785 0.133 1.00 62.84 88 ALA A N 1
ATOM 673 C CA . ALA A 1 88 ? 1.963 34.767 -0.475 1.00 62.84 88 ALA A CA 1
ATOM 674 C C . ALA A 1 88 ? 1.259 35.365 -1.704 1.00 62.84 88 ALA A C 1
ATOM 676 O O . ALA A 1 88 ? 0.668 36.448 -1.591 1.00 62.84 88 ALA A O 1
ATOM 677 N N . PRO A 1 89 ? 1.294 34.697 -2.874 1.00 72.62 89 PRO A N 1
ATOM 678 C CA . PRO A 1 89 ? 0.589 35.192 -4.045 1.00 72.62 89 PRO A CA 1
ATOM 679 C C . PRO A 1 89 ? -0.878 35.451 -3.672 1.00 72.62 89 PRO A C 1
ATOM 681 O O . PRO A 1 89 ? -1.437 34.711 -2.850 1.00 72.62 89 PRO A O 1
ATOM 684 N N . PRO A 1 90 ? -1.518 36.495 -4.238 1.00 75.88 90 PRO A N 1
ATOM 685 C CA . PRO A 1 90 ? -2.893 36.829 -3.896 1.00 75.88 90 PRO A CA 1
ATOM 686 C C . PRO A 1 90 ? -3.762 35.576 -4.027 1.00 75.88 90 PRO A C 1
ATOM 688 O O . PRO A 1 90 ? -3.561 34.798 -4.969 1.00 75.88 90 PRO A O 1
ATOM 691 N N . PRO A 1 91 ? -4.705 35.353 -3.092 1.00 75.75 91 PRO A N 1
ATOM 692 C CA . PRO A 1 91 ? -5.474 34.123 -3.065 1.00 75.75 91 PRO A CA 1
ATOM 693 C C . PRO A 1 91 ? -6.120 33.908 -4.439 1.00 75.75 91 PRO A C 1
ATOM 695 O O . PRO A 1 91 ? -6.681 34.860 -4.999 1.00 75.75 91 PRO A O 1
ATOM 698 N N . PRO A 1 92 ? -6.036 32.690 -5.006 1.00 76.56 92 PRO A N 1
ATOM 699 C CA . PRO A 1 92 ? -6.682 32.401 -6.275 1.00 76.56 92 PRO A CA 1
ATOM 700 C C . PRO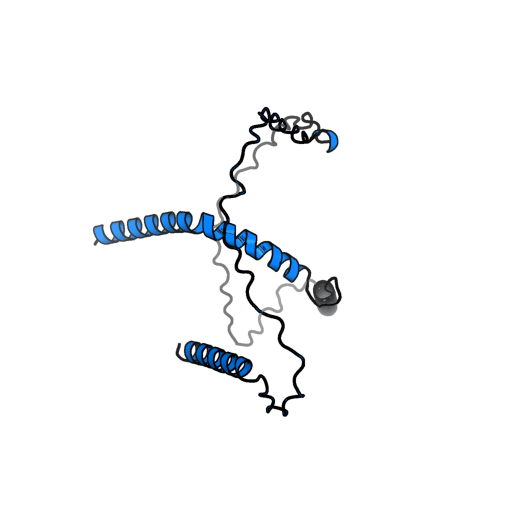 A 1 92 ? -8.174 32.746 -6.167 1.00 76.56 92 PRO A C 1
ATOM 702 O O . PRO A 1 92 ? -8.757 32.607 -5.084 1.00 76.56 92 PRO A O 1
ATOM 705 N N . PRO A 1 93 ? -8.814 33.209 -7.260 1.00 80.00 93 PRO A N 1
ATOM 706 C CA . PRO A 1 93 ? -10.244 33.476 -7.244 1.00 80.00 93 PRO A CA 1
ATOM 707 C C . PRO A 1 93 ? -10.986 32.239 -6.717 1.00 80.00 93 PRO A C 1
ATOM 709 O O . PRO A 1 93 ? -10.562 31.113 -7.003 1.00 80.00 93 PRO A O 1
ATOM 712 N N . PRO A 1 94 ? -12.069 32.425 -5.936 1.00 78.81 94 PRO A N 1
ATOM 713 C CA . PRO A 1 94 ? -12.798 31.307 -5.359 1.00 78.81 94 PRO A CA 1
ATOM 714 C C . PRO A 1 94 ? -13.174 30.321 -6.471 1.00 78.81 94 PRO A C 1
ATOM 716 O O . PRO A 1 94 ? -13.574 30.761 -7.557 1.00 78.81 94 PRO A O 1
ATOM 719 N N . PRO A 1 95 ? -13.035 29.004 -6.231 1.00 75.44 95 PRO A N 1
ATOM 720 C CA . PRO A 1 95 ? -13.402 28.014 -7.225 1.00 75.44 95 PRO A CA 1
ATOM 721 C C . PRO A 1 95 ? -14.856 28.259 -7.651 1.00 75.44 95 PRO A C 1
ATOM 723 O O . PRO A 1 95 ? -15.686 28.618 -6.803 1.00 75.44 95 PRO A O 1
ATOM 726 N N . PRO A 1 96 ? -15.184 28.095 -8.946 1.00 76.56 96 PRO A N 1
ATOM 727 C CA . PRO A 1 96 ? -16.568 28.179 -9.386 1.00 76.56 96 PRO A CA 1
ATOM 728 C C . PRO A 1 96 ? -17.420 27.247 -8.512 1.00 76.56 96 PRO A C 1
ATOM 730 O O . PRO A 1 96 ? -16.923 26.194 -8.090 1.00 76.56 96 PRO A O 1
ATOM 733 N N . PRO A 1 97 ? -18.679 27.621 -8.207 1.00 76.31 97 PRO A N 1
ATOM 734 C CA . PRO A 1 97 ? -19.551 26.790 -7.387 1.00 76.31 97 PRO A CA 1
ATOM 735 C C . PRO A 1 97 ? -19.540 25.363 -7.940 1.00 76.31 97 PRO A C 1
ATOM 737 O O . PRO A 1 97 ? -19.475 25.212 -9.167 1.00 76.31 97 PRO A O 1
ATOM 740 N N . PRO A 1 98 ? -19.580 24.329 -7.074 1.00 66.94 98 PRO A N 1
ATOM 741 C CA . PRO A 1 98 ? -19.562 22.949 -7.524 1.00 66.94 98 PRO A CA 1
ATOM 742 C C . PRO A 1 98 ? -20.646 22.809 -8.581 1.00 66.94 98 PRO A C 1
ATOM 744 O O . PRO A 1 98 ? -21.833 22.979 -8.292 1.00 66.94 98 PRO A O 1
ATOM 747 N N . GLN A 1 99 ? -20.225 22.574 -9.826 1.00 63.62 99 GLN A N 1
ATOM 748 C CA . GLN A 1 99 ? -21.149 22.171 -10.865 1.00 63.62 99 GLN A CA 1
ATOM 749 C C . GLN A 1 99 ? -21.815 20.933 -10.284 1.00 63.62 99 GLN A C 1
ATOM 751 O O . GLN A 1 99 ? -21.127 19.949 -10.012 1.00 63.62 99 GLN A O 1
ATOM 756 N N . VAL A 1 100 ? -23.114 21.033 -9.980 1.00 58.97 100 VAL A N 1
ATOM 757 C CA . VAL A 1 100 ? -23.949 19.887 -9.623 1.00 58.97 100 VAL A CA 1
ATOM 758 C C . VAL A 1 100 ? -23.530 18.778 -10.561 1.00 58.97 100 VAL A C 1
ATOM 760 O O . VAL A 1 100 ? -23.645 18.944 -11.778 1.00 58.97 100 VAL A O 1
ATOM 763 N N . ALA A 1 101 ? -22.927 17.736 -9.987 1.00 54.09 101 ALA A N 1
ATOM 764 C CA . ALA A 1 101 ? -22.395 16.628 -10.743 1.00 54.09 101 ALA A CA 1
ATOM 765 C C . ALA A 1 101 ? -23.494 16.212 -11.713 1.00 54.09 101 ALA A C 1
ATOM 767 O O . ALA A 1 101 ? -24.563 15.759 -11.291 1.00 54.09 101 ALA A O 1
ATOM 768 N N . ARG A 1 102 ? -23.260 16.422 -13.015 1.00 63.03 102 ARG A N 1
ATOM 769 C CA . ARG A 1 102 ? -24.028 15.690 -14.013 1.00 63.03 102 ARG A CA 1
ATOM 770 C C . ARG A 1 102 ? -23.936 14.233 -13.569 1.00 63.03 102 ARG A C 1
ATOM 772 O O . ARG A 1 102 ? -22.833 13.811 -13.206 1.00 63.03 102 ARG A O 1
ATOM 779 N N . PRO A 1 103 ? -25.063 13.510 -13.483 1.00 58.94 103 PRO A N 1
ATOM 780 C CA . PRO A 1 103 ? -25.026 12.137 -13.019 1.00 58.94 103 PRO A CA 1
ATOM 781 C C . PRO A 1 103 ? -23.955 11.411 -13.827 1.00 58.94 103 PRO A C 1
ATOM 783 O O . PRO A 1 103 ? -23.979 11.471 -15.058 1.00 58.94 103 PRO A O 1
ATOM 786 N N . ALA A 1 104 ? -22.988 10.808 -13.128 1.00 62.53 104 ALA A N 1
ATOM 787 C CA . ALA A 1 104 ? -22.009 9.938 -13.757 1.00 62.53 104 ALA A CA 1
ATOM 788 C C . ALA A 1 104 ? -22.786 8.975 -14.666 1.00 62.53 104 ALA A C 1
ATOM 790 O O . ALA A 1 104 ? -23.795 8.422 -14.199 1.00 62.53 104 ALA A O 1
ATOM 791 N N . PRO A 1 105 ? -22.409 8.823 -15.949 1.00 53.59 105 PRO A N 1
ATOM 792 C CA . PRO A 1 105 ? -23.089 7.876 -16.808 1.00 53.59 105 PRO A CA 1
ATOM 793 C C . PRO A 1 105 ? -22.984 6.521 -16.116 1.00 53.59 105 PRO A C 1
ATOM 795 O O . PRO A 1 105 ? -21.894 6.035 -15.811 1.00 53.59 105 PRO A O 1
ATOM 798 N N . LYS A 1 106 ? -24.140 5.955 -15.768 1.00 53.56 106 LYS A N 1
ATOM 799 C CA . LYS A 1 106 ? -24.209 4.568 -15.334 1.00 53.56 106 LYS A CA 1
ATOM 800 C C . LYS A 1 106 ? -23.647 3.778 -16.508 1.00 53.56 106 LYS A C 1
ATOM 802 O O . LYS A 1 106 ? -24.241 3.831 -17.579 1.00 53.56 106 LYS A O 1
ATOM 807 N N . LEU A 1 107 ? -22.515 3.100 -16.322 1.00 50.59 107 LEU A N 1
ATOM 808 C CA . LEU A 1 107 ? -22.104 2.041 -17.235 1.00 50.59 107 LEU A CA 1
ATOM 809 C C . LEU A 1 107 ? -23.202 0.982 -17.172 1.00 50.59 107 LEU A C 1
ATOM 811 O O . LEU A 1 107 ? -23.257 0.163 -16.255 1.00 50.59 107 LEU A O 1
ATOM 815 N N . VAL A 1 108 ? -24.141 1.085 -18.103 1.00 51.53 108 VAL A N 1
ATOM 816 C CA . VAL A 1 108 ? -25.080 0.022 -18.399 1.00 51.53 108 VAL A CA 1
ATOM 817 C C . VAL A 1 108 ? -24.259 -0.962 -19.215 1.00 51.53 108 VAL A C 1
ATOM 819 O O . VAL A 1 108 ? -23.979 -0.718 -20.381 1.00 51.53 108 VAL A O 1
ATOM 822 N N . VAL A 1 109 ? -23.786 -2.034 -18.584 1.00 53.09 109 VAL A N 1
ATOM 823 C CA . VAL A 1 109 ? -23.264 -3.181 -19.332 1.00 53.09 109 VAL A CA 1
ATOM 824 C C . VAL A 1 109 ? -24.491 -3.887 -19.902 1.00 53.09 109 VAL A C 1
ATOM 826 O O . VAL A 1 109 ? -25.023 -4.817 -19.301 1.00 53.09 109 VAL A O 1
ATOM 829 N N . ASN A 1 110 ? -25.012 -3.344 -21.001 1.00 44.38 110 ASN A N 1
ATOM 830 C CA . ASN A 1 110 ? -25.974 -4.032 -21.840 1.00 44.38 110 ASN A CA 1
ATOM 831 C C . ASN A 1 110 ? -25.178 -4.950 -22.766 1.00 44.38 110 ASN A C 1
ATOM 833 O O . ASN A 1 110 ? -24.435 -4.504 -23.632 1.00 44.38 110 ASN A O 1
ATOM 837 N N . ASP A 1 111 ? -25.330 -6.248 -22.538 1.00 50.91 111 ASP A N 1
ATOM 838 C CA . ASP A 1 111 ? -24.899 -7.314 -23.434 1.00 50.91 111 ASP A CA 1
ATOM 839 C C . ASP A 1 111 ? -25.857 -7.315 -24.647 1.00 50.91 111 ASP A C 1
ATOM 841 O O . ASP A 1 111 ? -26.884 -7.995 -24.659 1.00 50.91 111 ASP A O 1
ATOM 845 N N . ALA A 1 112 ? -25.605 -6.428 -25.612 1.00 39.44 112 ALA A N 1
ATOM 846 C CA . ALA A 1 112 ? -26.272 -6.360 -26.913 1.00 39.44 112 ALA A CA 1
ATOM 847 C C . ALA A 1 112 ? -25.357 -5.610 -27.902 1.00 39.44 112 ALA A C 1
ATOM 849 O O . ALA A 1 112 ? -24.698 -4.657 -27.487 1.00 39.44 112 ALA A O 1
ATOM 850 N N . PRO A 1 113 ? -25.273 -6.011 -29.186 1.00 49.78 113 PRO A N 1
ATOM 851 C CA . PRO A 1 113 ? -24.381 -5.358 -30.132 1.00 49.78 113 PRO A CA 1
ATOM 852 C C . PRO A 1 113 ? -25.022 -4.040 -30.577 1.00 49.78 113 PRO A C 1
ATOM 854 O O . PRO A 1 113 ? -25.819 -4.007 -31.512 1.00 49.78 113 PRO A O 1
ATOM 857 N N . GLU A 1 114 ? -24.715 -2.964 -29.861 1.00 47.81 114 GLU A N 1
ATOM 858 C CA . GLU A 1 114 ? -24.992 -1.595 -30.287 1.00 47.81 114 GLU A CA 1
ATOM 859 C C . GLU A 1 114 ? -23.847 -1.167 -31.220 1.00 47.81 114 GLU A C 1
ATOM 861 O O . GLU A 1 114 ? -22.788 -0.720 -30.788 1.00 47.81 114 GLU A O 1
ATOM 866 N N . GLU A 1 115 ? -24.042 -1.384 -32.525 1.00 52.72 115 GLU A N 1
ATOM 867 C CA . GLU A 1 115 ? -23.277 -0.713 -33.583 1.00 52.72 115 GLU A CA 1
ATOM 868 C C . GLU A 1 115 ? -23.679 0.765 -33.608 1.00 52.72 115 GLU A C 1
ATOM 870 O O . GLU A 1 115 ? -24.469 1.162 -34.451 1.00 52.72 115 GLU A O 1
ATOM 875 N N . GLU A 1 116 ? -23.229 1.571 -32.647 1.00 51.19 116 GLU A N 1
ATOM 876 C CA . GLU A 1 116 ? -23.518 3.013 -32.620 1.00 51.19 116 GLU A CA 1
ATOM 877 C C . GLU A 1 116 ? -22.576 3.741 -31.636 1.00 51.19 116 GLU A C 1
ATOM 879 O O . GLU A 1 116 ? -23.020 4.390 -30.703 1.00 51.19 116 GLU A O 1
ATOM 884 N N . ASP A 1 117 ? -21.254 3.615 -31.824 1.00 45.84 117 ASP A N 1
ATOM 885 C CA . ASP A 1 117 ? -20.249 4.484 -31.167 1.00 45.84 117 ASP A CA 1
ATOM 886 C C . ASP A 1 117 ? -18.916 4.600 -31.960 1.00 45.84 117 ASP A C 1
ATOM 888 O O . ASP A 1 117 ? -17.893 5.034 -31.430 1.00 45.84 117 ASP A O 1
ATOM 892 N N . ASP A 1 118 ? -18.899 4.267 -33.259 1.00 51.50 118 ASP A N 1
ATOM 893 C CA . ASP A 1 118 ? -17.697 4.409 -34.111 1.00 51.50 118 ASP A CA 1
ATOM 894 C C . ASP A 1 118 ? -17.417 5.866 -34.554 1.00 51.50 118 ASP A C 1
ATOM 896 O O . ASP A 1 118 ? -16.371 6.160 -35.138 1.00 51.50 118 ASP A O 1
ATOM 900 N N . GLU A 1 119 ? -18.324 6.805 -34.264 1.00 49.81 119 GLU A N 1
ATOM 901 C CA . GLU A 1 119 ? -18.233 8.214 -34.686 1.00 49.81 119 GLU A CA 1
ATOM 902 C C . GLU A 1 119 ? -17.896 9.196 -33.551 1.00 49.81 119 GLU A C 1
ATOM 904 O O . GLU A 1 119 ? -18.064 10.409 -33.697 1.00 49.81 119 GLU A O 1
ATOM 909 N N . LEU A 1 120 ? -17.334 8.728 -32.431 1.00 50.50 120 LEU A N 1
ATOM 910 C CA . LEU A 1 120 ? -16.514 9.610 -31.595 1.00 50.50 120 LEU A CA 1
ATOM 911 C C . LEU A 1 120 ? -15.224 9.916 -32.364 1.00 50.50 120 LEU A C 1
ATOM 913 O O . LEU A 1 120 ? -14.237 9.207 -32.205 1.00 50.50 120 LEU A O 1
ATOM 917 N N . GLU A 1 121 ? -15.287 10.922 -33.245 1.00 60.31 121 GLU A N 1
ATOM 918 C CA . GLU A 1 121 ? -14.235 11.433 -34.133 1.00 60.31 121 GLU A CA 1
ATOM 919 C C . GLU A 1 121 ? -12.845 10.831 -33.867 1.00 60.31 121 GLU A C 1
ATOM 921 O O . GLU A 1 121 ? -12.024 11.367 -33.117 1.00 60.31 121 GLU A O 1
ATOM 926 N N . SER A 1 122 ? -12.584 9.685 -34.499 1.00 69.81 122 SER A N 1
ATOM 927 C CA . SER A 1 122 ? -11.285 9.028 -34.461 1.00 69.81 122 SER A CA 1
ATOM 928 C C . SER A 1 122 ? -10.283 9.882 -35.241 1.00 69.81 122 SER A C 1
ATOM 930 O O . SER A 1 122 ? -10.031 9.689 -36.429 1.00 69.81 122 SER A O 1
ATOM 932 N N . TRP A 1 123 ? -9.711 10.882 -34.568 1.00 79.00 123 TRP A N 1
ATOM 933 C CA . TRP A 1 123 ? -8.668 11.763 -35.103 1.00 79.00 123 TRP A CA 1
ATOM 934 C C . TRP A 1 123 ? -7.326 11.043 -35.325 1.00 79.00 123 TRP A C 1
ATOM 936 O O . TRP A 1 123 ? -6.328 11.667 -35.687 1.00 79.00 123 TRP A O 1
ATOM 946 N N . VAL A 1 124 ? -7.288 9.724 -35.124 1.00 86.12 124 VAL A N 1
ATOM 947 C CA . VAL A 1 124 ? -6.121 8.867 -35.310 1.00 86.12 124 VAL A CA 1
ATOM 948 C C . VAL A 1 124 ? -6.492 7.761 -36.289 1.00 86.12 124 VAL A C 1
ATOM 950 O O . VAL A 1 124 ? -7.475 7.055 -36.109 1.00 86.12 124 VAL A O 1
ATOM 953 N N . SER A 1 125 ? -5.689 7.560 -37.333 1.00 89.62 125 SER A N 1
ATOM 954 C CA . SER A 1 125 ? -5.928 6.455 -38.264 1.00 89.62 125 SER A CA 1
ATOM 955 C C . SER A 1 125 ? -5.901 5.107 -37.528 1.00 89.62 125 SER A C 1
ATOM 957 O O . SER A 1 125 ? -4.991 4.883 -36.727 1.00 89.62 125 SER A O 1
ATOM 959 N N . ALA A 1 126 ? -6.817 4.192 -37.862 1.00 86.44 126 ALA A N 1
ATOM 960 C CA . ALA A 1 126 ? -6.881 2.831 -37.312 1.00 86.44 126 ALA A CA 1
ATOM 961 C C . ALA A 1 126 ? -5.512 2.123 -37.147 1.00 86.44 126 ALA A C 1
ATOM 963 O O . ALA A 1 126 ? -5.232 1.649 -36.046 1.00 86.44 126 ALA A O 1
ATOM 964 N N . PRO A 1 127 ? -4.597 2.118 -38.142 1.00 88.06 127 PRO A N 1
ATOM 965 C CA . PRO A 1 127 ? -3.284 1.483 -37.975 1.00 88.06 127 PRO A CA 1
ATOM 966 C C . PRO A 1 127 ? -2.388 2.160 -36.924 1.00 88.06 127 PRO A C 1
ATOM 968 O O . PRO A 1 127 ? -1.573 1.498 -36.290 1.00 88.06 127 PRO A O 1
ATOM 971 N N . VAL A 1 128 ? -2.521 3.474 -36.709 1.00 92.38 128 VAL A N 1
ATOM 972 C CA . VAL A 1 128 ? -1.754 4.209 -35.683 1.00 92.38 128 VAL A CA 1
ATOM 973 C C . VAL A 1 128 ? -2.314 3.939 -34.286 1.00 92.38 128 VAL A C 1
ATOM 975 O O . VAL A 1 128 ? -1.541 3.812 -33.334 1.00 92.38 128 VAL A O 1
ATOM 978 N N . ALA A 1 129 ? -3.636 3.812 -34.159 1.00 89.38 129 ALA A N 1
ATOM 979 C CA . ALA A 1 129 ? -4.277 3.412 -32.909 1.00 89.38 129 ALA A CA 1
ATOM 980 C C . ALA A 1 129 ? -3.876 1.978 -32.514 1.00 89.38 129 ALA A C 1
ATOM 982 O O . ALA A 1 129 ? -3.476 1.734 -31.373 1.00 89.38 129 ALA A O 1
ATOM 983 N N . GLU A 1 130 ? -3.877 1.043 -33.467 1.00 89.94 130 GLU A N 1
ATOM 984 C CA . GLU A 1 130 ? -3.416 -0.334 -33.252 1.00 89.94 130 GLU A CA 1
ATOM 985 C C . GLU A 1 130 ? -1.921 -0.391 -32.896 1.00 89.94 130 GLU A C 1
ATOM 987 O O . GLU A 1 130 ? -1.533 -1.043 -31.930 1.00 89.94 130 GLU A O 1
ATOM 992 N N . ALA A 1 131 ? -1.071 0.365 -33.597 1.00 93.19 131 ALA A N 1
ATOM 993 C CA . ALA A 1 131 ? 0.358 0.420 -33.288 1.00 93.19 131 ALA A CA 1
ATOM 994 C C . ALA A 1 131 ? 0.637 1.001 -31.889 1.00 93.19 131 ALA A C 1
ATOM 996 O O . ALA A 1 131 ? 1.505 0.510 -31.165 1.00 93.19 131 ALA A O 1
ATOM 997 N N . SER A 1 132 ? -0.117 2.027 -31.485 1.00 91.75 132 SER A N 1
ATOM 998 C CA . SER A 1 132 ? 0.037 2.680 -30.180 1.00 91.75 132 SER A CA 1
ATOM 999 C C . SER A 1 132 ? -0.445 1.785 -29.037 1.00 91.75 132 SER A C 1
ATOM 1001 O O . SER A 1 132 ? 0.226 1.677 -28.012 1.00 91.75 132 SER A O 1
ATOM 1003 N N . THR A 1 133 ? -1.572 1.089 -29.220 1.00 94.06 133 THR A N 1
ATOM 1004 C CA . THR A 1 133 ? -2.055 0.092 -28.251 1.00 94.06 133 THR A CA 1
ATOM 1005 C C . THR A 1 133 ? -1.101 -1.098 -28.162 1.00 94.06 133 THR A C 1
ATOM 1007 O O . THR A 1 133 ? -0.773 -1.524 -27.055 1.00 94.06 133 THR A O 1
ATOM 1010 N N . ALA A 1 134 ? -0.556 -1.580 -29.282 1.00 95.06 134 ALA A N 1
ATOM 1011 C CA . ALA A 1 134 ? 0.466 -2.623 -29.290 1.00 95.06 134 ALA A CA 1
ATOM 1012 C C . ALA A 1 134 ? 1.711 -2.205 -28.488 1.00 95.06 134 ALA A C 1
ATOM 1014 O O . ALA A 1 134 ? 2.096 -2.922 -27.562 1.00 95.06 134 ALA A O 1
ATOM 1015 N N . ALA A 1 135 ? 2.269 -1.018 -28.749 1.00 94.38 135 ALA A N 1
ATOM 1016 C CA . ALA A 1 135 ? 3.421 -0.487 -28.017 1.00 94.38 135 ALA A CA 1
ATOM 1017 C C . ALA A 1 135 ? 3.128 -0.288 -26.517 1.00 94.38 135 ALA A C 1
ATOM 1019 O O . ALA A 1 135 ? 3.950 -0.638 -25.669 1.00 94.38 135 ALA A O 1
ATOM 1020 N N . LEU A 1 136 ? 1.933 0.204 -26.164 1.00 94.94 136 LEU A N 1
ATOM 1021 C CA . LEU A 1 136 ? 1.508 0.344 -24.769 1.00 94.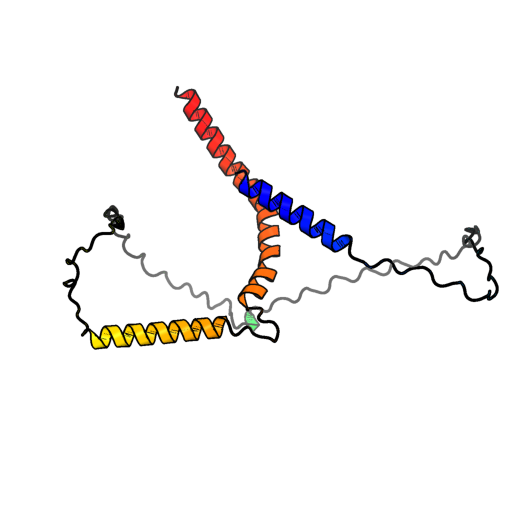94 136 LEU A CA 1
ATOM 1022 C C . LEU A 1 136 ? 1.397 -1.023 -24.077 1.00 94.94 136 LEU A C 1
ATOM 1024 O O . LEU A 1 136 ? 1.832 -1.170 -22.937 1.00 94.94 136 LEU A O 1
ATOM 1028 N N . THR A 1 137 ? 0.856 -2.043 -24.753 1.00 95.75 137 THR A N 1
ATOM 1029 C CA . THR A 1 137 ? 0.780 -3.400 -24.188 1.00 95.75 137 THR A CA 1
ATOM 1030 C C . THR A 1 137 ? 2.155 -4.051 -24.067 1.00 95.75 137 THR A C 1
ATOM 1032 O O . THR A 1 137 ? 2.390 -4.819 -23.135 1.00 95.75 137 THR A O 1
ATOM 1035 N N . GLU A 1 138 ? 3.083 -3.763 -24.979 1.00 95.81 138 GLU A N 1
ATOM 1036 C CA . GLU A 1 138 ? 4.467 -4.220 -24.891 1.00 95.81 138 GLU A CA 1
ATOM 1037 C C . GLU A 1 138 ? 5.184 -3.581 -23.699 1.00 95.81 138 GLU A C 1
ATOM 1039 O O . GLU A 1 138 ? 5.796 -4.298 -22.902 1.00 95.81 138 GLU A O 1
ATOM 1044 N N . LEU A 1 139 ? 5.021 -2.268 -23.515 1.00 93.75 139 LEU A N 1
ATOM 1045 C CA . LEU A 1 139 ? 5.541 -1.541 -22.362 1.00 93.75 139 LEU A CA 1
ATOM 1046 C C . LEU A 1 139 ? 4.922 -2.046 -21.056 1.00 93.75 139 LEU A C 1
ATOM 1048 O O . LEU A 1 139 ? 5.647 -2.338 -20.111 1.00 93.75 139 LEU A O 1
ATOM 1052 N N . ALA A 1 140 ? 3.601 -2.225 -21.004 1.00 92.31 140 ALA A N 1
ATOM 1053 C CA . ALA A 1 140 ? 2.918 -2.759 -19.829 1.00 92.31 140 ALA A CA 1
ATOM 1054 C C . ALA A 1 140 ? 3.446 -4.155 -19.460 1.00 92.31 140 ALA A C 1
ATOM 1056 O O . ALA A 1 140 ? 3.699 -4.432 -18.289 1.00 92.31 140 ALA A O 1
ATOM 1057 N N . ARG A 1 141 ? 3.693 -5.020 -20.456 1.00 91.38 141 ARG A N 1
ATOM 1058 C CA . ARG A 1 141 ? 4.340 -6.323 -20.236 1.00 91.38 141 ARG A CA 1
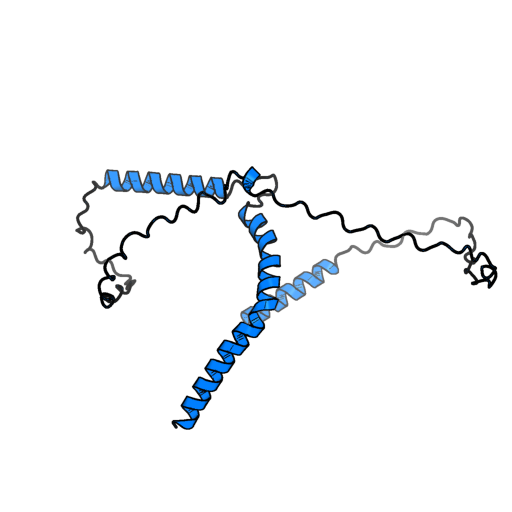ATOM 1059 C C . ARG A 1 141 ? 5.794 -6.181 -19.783 1.00 91.38 141 ARG A C 1
ATOM 1061 O O . ARG A 1 141 ? 6.233 -6.981 -18.964 1.00 91.38 141 ARG A O 1
ATOM 1068 N N . ALA A 1 142 ? 6.549 -5.211 -20.298 1.00 89.50 142 ALA A N 1
ATOM 1069 C CA . ALA A 1 142 ? 7.932 -4.964 -19.890 1.00 89.50 142 ALA A CA 1
ATOM 1070 C C . ALA A 1 142 ? 8.023 -4.484 -18.435 1.00 89.50 142 ALA A C 1
ATOM 1072 O O . ALA A 1 142 ? 8.773 -5.069 -17.661 1.00 89.50 142 ALA A O 1
ATOM 1073 N N . VAL A 1 143 ? 7.185 -3.523 -18.042 1.00 85.88 143 VAL A N 1
ATOM 1074 C CA . VAL A 1 143 ? 7.082 -3.027 -16.661 1.00 85.88 143 VAL A CA 1
ATOM 1075 C C . VAL A 1 143 ? 6.590 -4.127 -15.717 1.00 85.88 143 VAL A C 1
ATOM 1077 O O . VAL A 1 143 ? 7.107 -4.271 -14.612 1.00 85.88 143 VAL A O 1
ATOM 1080 N N . ALA A 1 144 ? 5.625 -4.950 -16.142 1.00 82.31 144 ALA A N 1
ATOM 1081 C CA . ALA A 1 144 ? 5.173 -6.095 -15.352 1.00 82.31 144 ALA A CA 1
ATOM 1082 C C . ALA A 1 144 ? 6.291 -7.130 -15.155 1.00 82.31 144 ALA A C 1
ATOM 1084 O O . ALA A 1 144 ? 6.474 -7.618 -14.043 1.00 82.31 144 ALA A O 1
ATOM 1085 N N . ARG A 1 145 ? 7.077 -7.426 -16.202 1.00 81.94 145 ARG A N 1
ATOM 1086 C CA . ARG A 1 145 ? 8.257 -8.296 -16.092 1.00 81.94 145 ARG A CA 1
ATOM 1087 C C . ARG A 1 145 ? 9.303 -7.707 -15.159 1.00 81.94 145 ARG A C 1
ATOM 1089 O O . ARG A 1 145 ? 9.812 -8.443 -14.335 1.00 81.94 145 ARG A O 1
ATOM 1096 N N . GLU A 1 146 ? 9.598 -6.417 -15.257 1.00 78.81 146 GLU A N 1
ATOM 1097 C CA . GLU A 1 146 ? 10.565 -5.735 -14.390 1.00 78.81 146 GLU A CA 1
ATOM 1098 C C . GLU A 1 146 ? 10.140 -5.772 -12.917 1.00 78.81 146 GLU A C 1
ATOM 1100 O O . GLU A 1 146 ? 10.943 -6.110 -12.056 1.00 78.81 146 GLU A O 1
ATOM 1105 N N . ARG A 1 147 ? 8.852 -5.549 -12.625 1.00 68.88 147 ARG A N 1
ATOM 1106 C CA . ARG A 1 147 ? 8.294 -5.715 -11.271 1.00 68.88 147 ARG A CA 1
ATOM 1107 C C . ARG A 1 147 ? 8.305 -7.169 -10.785 1.00 68.88 147 ARG A C 1
ATOM 1109 O O . ARG A 1 147 ? 8.411 -7.406 -9.586 1.00 68.88 147 ARG A O 1
ATOM 1116 N N . MET A 1 148 ? 8.192 -8.132 -11.702 1.00 64.62 148 MET A N 1
ATOM 1117 C CA . MET A 1 148 ? 8.325 -9.568 -11.421 1.00 64.62 148 MET A CA 1
ATOM 1118 C C . MET A 1 148 ? 9.783 -10.029 -11.316 1.00 64.62 148 MET A C 1
ATOM 1120 O O . MET A 1 148 ? 10.041 -11.091 -10.748 1.00 64.62 148 MET A O 1
ATOM 1124 N N . VAL A 1 149 ? 10.741 -9.259 -11.840 1.00 68.12 149 VAL A N 1
ATOM 1125 C CA . VAL A 1 149 ? 12.174 -9.498 -11.654 1.00 68.12 149 VAL A CA 1
ATOM 1126 C C . VAL A 1 149 ? 12.518 -9.021 -10.246 1.00 68.12 149 VAL A C 1
ATOM 1128 O O . VAL A 1 149 ? 13.048 -7.938 -10.022 1.00 68.12 149 VAL A O 1
ATOM 1131 N N . GLY A 1 150 ? 12.140 -9.848 -9.272 1.00 59.41 150 GLY A N 1
ATOM 1132 C CA . GLY A 1 150 ? 12.515 -9.672 -7.880 1.00 59.41 150 GLY A CA 1
ATOM 1133 C C . GLY A 1 150 ? 14.030 -9.536 -7.752 1.00 59.41 150 GLY A C 1
ATOM 1134 O O . GLY A 1 150 ? 14.804 -10.252 -8.395 1.00 59.41 150 GLY A O 1
ATOM 1135 N N . VAL A 1 151 ? 14.461 -8.605 -6.905 1.00 57.47 151 VAL A N 1
ATOM 1136 C CA . VAL A 1 151 ? 15.861 -8.480 -6.508 1.00 57.47 151 VAL A CA 1
ATOM 1137 C C . VAL A 1 151 ? 16.185 -9.672 -5.604 1.00 57.47 151 VAL A C 1
ATOM 1139 O O . VAL A 1 151 ? 15.901 -9.663 -4.411 1.00 57.47 151 VAL A O 1
ATOM 1142 N N . GLY A 1 152 ? 16.759 -10.725 -6.191 1.00 59.34 152 GLY A N 1
ATOM 1143 C CA . GLY A 1 152 ? 17.322 -11.866 -5.466 1.00 59.34 152 GLY A CA 1
ATOM 1144 C C . GLY A 1 152 ? 16.740 -13.241 -5.816 1.00 59.34 152 GLY A C 1
ATOM 1145 O O . GLY A 1 152 ? 15.672 -13.398 -6.399 1.00 59.34 152 GLY A O 1
ATOM 1146 N N . THR A 1 153 ? 17.480 -14.271 -5.406 1.00 57.28 153 THR A N 1
ATOM 1147 C CA . THR A 1 153 ? 17.396 -15.695 -5.790 1.00 57.28 153 THR A CA 1
ATOM 1148 C C . THR A 1 153 ? 16.099 -16.434 -5.415 1.00 57.28 153 THR A C 1
ATOM 1150 O O . THR A 1 153 ? 16.034 -17.650 -5.571 1.00 57.28 153 THR A O 1
ATOM 1153 N N . ARG A 1 154 ? 15.079 -15.760 -4.869 1.00 61.09 154 ARG A N 1
ATOM 1154 C CA . ARG A 1 154 ? 13.896 -16.411 -4.267 1.00 61.09 154 ARG A CA 1
ATOM 1155 C C . ARG A 1 154 ? 12.540 -15.951 -4.806 1.00 61.09 154 ARG A C 1
ATOM 1157 O O . ARG A 1 154 ? 11.526 -16.383 -4.277 1.00 61.09 154 ARG A O 1
ATOM 1164 N N . GLY A 1 155 ? 12.496 -15.098 -5.833 1.00 64.19 155 GLY A N 1
ATOM 1165 C CA . GLY A 1 155 ? 11.220 -14.620 -6.390 1.00 64.19 155 GLY A CA 1
ATOM 1166 C C . GLY A 1 155 ? 10.402 -13.749 -5.427 1.00 64.19 155 GLY A C 1
ATOM 1167 O O . GLY A 1 155 ? 9.239 -13.477 -5.698 1.00 64.19 155 GLY A O 1
ATOM 1168 N N . ILE A 1 156 ? 11.007 -13.309 -4.319 1.00 68.50 156 ILE A N 1
ATOM 1169 C CA . ILE A 1 156 ? 10.422 -12.324 -3.412 1.00 68.50 156 ILE A CA 1
ATOM 1170 C C . ILE A 1 156 ? 10.468 -10.991 -4.147 1.00 68.50 156 ILE A C 1
ATOM 1172 O O . ILE A 1 156 ? 11.546 -10.506 -4.507 1.00 68.50 156 ILE A O 1
ATOM 1176 N N . THR A 1 157 ? 9.298 -10.427 -4.421 1.00 83.19 157 THR A N 1
ATOM 1177 C CA . THR A 1 157 ? 9.229 -9.096 -5.012 1.00 83.19 157 THR A CA 1
ATOM 1178 C C . THR A 1 157 ? 9.609 -8.061 -3.954 1.00 83.19 157 THR A C 1
ATOM 1180 O O . THR A 1 157 ? 9.451 -8.283 -2.751 1.00 83.19 157 THR A O 1
ATOM 1183 N N . LEU A 1 158 ? 10.114 -6.902 -4.382 1.00 78.50 158 LEU A N 1
ATOM 1184 C CA . LEU A 1 158 ? 10.362 -5.787 -3.462 1.00 78.50 158 LEU A CA 1
ATOM 1185 C C . LEU A 1 158 ? 9.083 -5.414 -2.696 1.00 78.50 158 LEU A C 1
ATOM 1187 O O . LEU A 1 158 ? 9.142 -5.066 -1.521 1.00 78.50 158 LEU A O 1
ATOM 1191 N N . GLU A 1 159 ? 7.926 -5.538 -3.346 1.00 85.62 159 GLU A N 1
ATOM 1192 C CA . GLU A 1 159 ? 6.636 -5.280 -2.720 1.00 85.62 159 GLU A CA 1
ATOM 1193 C C . GLU A 1 159 ? 6.324 -6.268 -1.592 1.00 85.62 159 GLU A C 1
ATOM 1195 O O . GLU A 1 159 ? 5.826 -5.844 -0.552 1.00 85.62 159 GLU A O 1
ATOM 1200 N N . ASP A 1 160 ? 6.662 -7.549 -1.742 1.00 86.19 160 ASP A N 1
ATOM 1201 C CA . ASP A 1 160 ? 6.472 -8.542 -0.679 1.00 86.19 160 ASP A CA 1
ATOM 1202 C C . ASP A 1 160 ? 7.358 -8.239 0.534 1.00 86.19 160 ASP A C 1
ATOM 1204 O O . ASP A 1 160 ? 6.896 -8.301 1.672 1.00 86.19 160 ASP A O 1
ATOM 1208 N N . MET A 1 161 ? 8.600 -7.809 0.297 1.00 84.31 161 MET A N 1
ATOM 1209 C CA . MET A 1 161 ? 9.518 -7.403 1.363 1.00 84.31 161 MET A CA 1
ATOM 1210 C C . MET A 1 161 ? 9.032 -6.142 2.088 1.00 84.31 161 MET A C 1
ATOM 1212 O O . MET A 1 161 ? 8.996 -6.103 3.317 1.00 84.31 161 MET A O 1
ATOM 1216 N N . VAL A 1 162 ? 8.608 -5.119 1.341 1.00 90.00 162 VAL A N 1
ATOM 1217 C CA . VAL A 1 162 ? 8.050 -3.884 1.914 1.00 90.00 162 VAL A CA 1
ATOM 1218 C C . VAL A 1 162 ? 6.767 -4.186 2.683 1.00 90.00 162 VAL A C 1
ATOM 1220 O O . VAL A 1 162 ? 6.573 -3.681 3.785 1.00 90.00 162 VAL A O 1
ATOM 1223 N N . ARG A 1 163 ? 5.902 -5.051 2.152 1.00 90.00 163 ARG A N 1
ATOM 1224 C CA . ARG A 1 163 ? 4.660 -5.469 2.806 1.00 90.00 163 ARG A CA 1
ATOM 1225 C C . ARG A 1 163 ? 4.927 -6.207 4.112 1.00 90.00 163 ARG A C 1
ATOM 1227 O O . ARG A 1 163 ? 4.233 -5.942 5.093 1.00 90.00 163 ARG A O 1
ATOM 1234 N N . ASP A 1 164 ? 5.908 -7.097 4.149 1.00 91.88 164 ASP A N 1
ATOM 1235 C CA . ASP A 1 164 ? 6.264 -7.818 5.371 1.00 91.88 164 ASP A CA 1
ATOM 1236 C C . ASP A 1 164 ? 6.865 -6.902 6.441 1.00 91.88 164 ASP A C 1
ATOM 1238 O O . ASP A 1 164 ? 6.588 -7.098 7.623 1.00 91.88 164 ASP A O 1
ATOM 1242 N N . ILE A 1 165 ? 7.567 -5.838 6.043 1.00 90.62 165 ILE A N 1
ATOM 1243 C CA . ILE A 1 165 ? 8.078 -4.819 6.972 1.00 90.62 165 ILE A CA 1
ATOM 1244 C C . ILE A 1 165 ? 6.969 -3.852 7.426 1.00 90.62 165 ILE A C 1
ATOM 1246 O O . ILE A 1 165 ? 6.925 -3.457 8.589 1.00 90.62 165 ILE A O 1
ATOM 1250 N N . MET A 1 166 ? 6.035 -3.480 6.545 1.00 94.06 166 MET A N 1
ATOM 1251 C CA . MET A 1 166 ? 4.969 -2.520 6.868 1.00 94.06 166 MET A CA 1
ATOM 1252 C C . MET A 1 166 ? 3.816 -3.127 7.674 1.00 94.06 166 MET A C 1
ATOM 1254 O O . MET A 1 166 ? 3.183 -2.420 8.459 1.00 94.06 166 MET A O 1
ATOM 1258 N N . LYS A 1 167 ? 3.526 -4.425 7.510 1.00 95.38 167 LYS A N 1
ATOM 1259 C CA . LYS A 1 167 ? 2.483 -5.142 8.268 1.00 95.38 167 LYS A CA 1
ATOM 1260 C C . LYS A 1 167 ? 2.572 -4.938 9.790 1.00 95.38 167 LYS A C 1
ATOM 1262 O O . LYS A 1 167 ? 1.546 -4.573 10.365 1.00 95.38 167 LYS A O 1
ATOM 1267 N N . PRO A 1 168 ? 3.717 -5.166 10.468 1.00 95.06 168 PRO A N 1
ATOM 1268 C CA . PRO A 1 168 ? 3.794 -5.024 11.922 1.00 95.06 168 PRO A CA 1
ATOM 1269 C C . PRO A 1 168 ? 3.564 -3.581 12.387 1.00 95.06 168 PRO A C 1
ATOM 1271 O O . PRO A 1 168 ? 2.813 -3.376 13.336 1.00 95.06 168 PRO A O 1
ATOM 1274 N N . ILE A 1 169 ? 4.109 -2.587 11.677 1.00 96.31 169 ILE A N 1
ATOM 1275 C CA . ILE A 1 169 ? 3.952 -1.164 12.025 1.00 96.31 169 ILE A CA 1
ATOM 1276 C C . ILE A 1 169 ? 2.487 -0.731 11.895 1.00 96.31 169 ILE A C 1
ATOM 1278 O O . ILE A 1 169 ? 1.933 -0.088 12.787 1.00 96.31 169 ILE A O 1
ATOM 1282 N N . LEU A 1 170 ? 1.828 -1.121 10.799 1.00 95.81 170 LEU A N 1
ATOM 1283 C CA . LEU A 1 170 ? 0.411 -0.820 10.592 1.00 95.81 170 LEU A CA 1
ATOM 1284 C C . LEU A 1 170 ? -0.478 -1.532 11.613 1.00 95.81 170 LEU A C 1
ATOM 1286 O O . LEU A 1 170 ? -1.458 -0.948 12.068 1.00 95.81 170 LEU A O 1
ATOM 1290 N N . LYS A 1 171 ? -0.141 -2.771 11.988 1.00 95.94 171 LYS A N 1
ATOM 1291 C CA . LYS A 1 171 ? -0.870 -3.523 13.011 1.00 95.94 171 LYS A CA 1
ATOM 1292 C C . LYS A 1 171 ? -0.763 -2.850 14.376 1.00 95.94 171 LYS A C 1
ATOM 1294 O O . LYS A 1 171 ? -1.789 -2.579 14.985 1.00 95.94 171 LYS A O 1
ATOM 1299 N N . GLU A 1 172 ? 0.445 -2.515 14.816 1.00 96.50 172 GLU A N 1
ATOM 1300 C CA . GLU A 1 172 ? 0.658 -1.829 16.093 1.00 96.50 172 GLU A CA 1
ATOM 1301 C C . GLU A 1 172 ? -0.064 -0.475 16.135 1.00 96.50 172 GLU A C 1
ATOM 1303 O O . GLU A 1 172 ? -0.682 -0.111 17.137 1.00 96.50 172 GLU A O 1
ATOM 1308 N N . TRP A 1 173 ? -0.033 0.267 15.027 1.00 95.81 173 TRP A N 1
ATOM 1309 C CA . TRP A 1 173 ? -0.759 1.525 14.924 1.00 95.81 173 TRP A CA 1
ATOM 1310 C C . TRP A 1 173 ? -2.276 1.319 14.980 1.00 95.81 173 TRP A C 1
ATOM 1312 O O . TRP A 1 173 ? -2.960 2.045 15.704 1.00 95.81 173 TRP A O 1
ATOM 1322 N N . LEU A 1 174 ? -2.814 0.335 14.254 1.00 95.38 174 LEU A N 1
ATOM 1323 C CA . LEU A 1 174 ? -4.239 0.011 14.294 1.00 95.38 174 LEU A CA 1
ATOM 1324 C C . LEU A 1 174 ? -4.660 -0.417 15.699 1.00 95.38 174 LEU A C 1
ATOM 1326 O O . LEU A 1 174 ? -5.638 0.119 16.204 1.00 95.38 174 LEU A O 1
ATOM 1330 N N . ASP A 1 175 ? -3.903 -1.282 16.367 1.00 95.19 175 ASP A N 1
ATOM 1331 C CA . ASP A 1 175 ? -4.217 -1.745 17.722 1.00 95.19 175 ASP A CA 1
ATOM 1332 C C . ASP A 1 175 ? -4.292 -0.572 18.721 1.00 95.19 175 ASP A C 1
ATOM 1334 O O . ASP A 1 175 ? -5.165 -0.546 19.589 1.00 95.19 175 ASP A O 1
ATOM 1338 N N . LYS A 1 176 ? -3.444 0.454 18.552 1.00 95.38 176 LYS A N 1
ATOM 1339 C CA . LYS A 1 176 ? -3.454 1.668 19.388 1.00 95.38 176 LYS A CA 1
ATOM 1340 C C . LYS A 1 176 ? -4.572 2.658 19.036 1.00 95.38 176 LYS A C 1
ATOM 1342 O O . LYS A 1 176 ? -5.126 3.293 19.929 1.00 95.38 176 LYS A O 1
ATOM 1347 N N . ASN A 1 177 ? -4.906 2.827 17.755 1.00 93.00 177 ASN A N 1
ATOM 1348 C CA . ASN A 1 177 ? -5.779 3.921 17.292 1.00 93.00 177 ASN A CA 1
ATOM 1349 C C . ASN A 1 177 ? -7.228 3.494 17.009 1.00 93.00 177 ASN A C 1
ATOM 1351 O O . ASN A 1 177 ? -8.151 4.313 17.063 1.00 93.00 177 ASN A O 1
ATOM 1355 N N . LEU A 1 178 ? -7.455 2.217 16.706 1.00 94.94 178 LEU A N 1
ATOM 1356 C CA . LEU A 1 178 ? -8.760 1.676 16.337 1.00 94.94 178 LEU A CA 1
ATOM 1357 C C . LEU A 1 178 ? -9.795 1.732 17.477 1.00 94.94 178 LEU A C 1
ATOM 1359 O O . LEU A 1 178 ? -10.929 2.119 17.178 1.00 94.94 178 LEU A O 1
ATOM 1363 N N . PRO A 1 179 ? 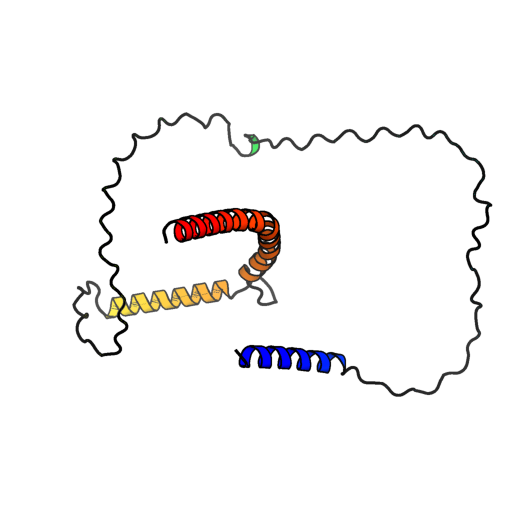-9.458 1.463 18.759 1.00 94.44 179 PRO A N 1
ATOM 1364 C CA . PRO A 1 179 ? -10.433 1.541 19.851 1.00 94.44 179 PRO A CA 1
ATOM 1365 C C . PRO A 1 179 ? -11.095 2.922 19.953 1.00 94.44 179 PRO A C 1
ATOM 1367 O O . PRO A 1 179 ? -12.319 3.041 19.893 1.00 94.44 179 PRO A O 1
ATOM 1370 N N . TYR A 1 180 ? -10.287 3.984 19.977 1.00 94.00 180 TYR A N 1
ATOM 1371 C CA . TYR A 1 180 ? -10.778 5.359 20.076 1.00 94.00 180 TYR A CA 1
ATOM 1372 C C . TYR A 1 180 ? -11.634 5.771 18.867 1.00 94.00 180 TYR A C 1
ATOM 1374 O O . TYR A 1 180 ? -12.685 6.408 19.011 1.00 94.00 180 TYR A O 1
ATOM 1382 N N . MET A 1 181 ? -11.217 5.396 17.653 1.00 90.50 181 MET A N 1
ATOM 1383 C CA . MET A 1 181 ? -11.986 5.712 16.449 1.00 90.50 181 MET A CA 1
ATOM 1384 C C . MET A 1 181 ? -13.356 5.033 16.446 1.00 90.50 181 MET A C 1
ATOM 1386 O O . MET A 1 181 ? -14.349 5.676 16.090 1.00 90.50 181 MET A O 1
ATOM 1390 N N . ILE A 1 182 ? -13.425 3.770 16.875 1.00 94.25 182 ILE A N 1
ATOM 1391 C CA . ILE A 1 182 ? -14.686 3.034 16.980 1.00 94.25 182 ILE A CA 1
ATOM 1392 C C . ILE A 1 182 ? -15.579 3.662 18.040 1.00 94.25 182 ILE A C 1
ATOM 1394 O O . ILE A 1 182 ? -16.741 3.922 17.746 1.00 94.25 182 ILE A O 1
ATOM 1398 N N . GLU A 1 183 ? -15.065 3.979 19.228 1.00 94.31 183 GLU A N 1
ATOM 1399 C CA . GLU A 1 183 ? -15.859 4.619 20.283 1.00 94.31 183 GLU A CA 1
ATOM 1400 C C . GLU A 1 183 ? -16.518 5.915 19.807 1.00 94.31 183 GLU A C 1
ATOM 1402 O O . GLU A 1 183 ? -17.699 6.155 20.066 1.00 94.31 183 GLU A O 1
ATOM 1407 N N . ARG A 1 184 ? -15.785 6.743 19.056 1.00 93.81 184 ARG A N 1
ATOM 1408 C CA . ARG A 1 184 ? -16.319 7.986 18.493 1.00 93.81 184 ARG A CA 1
ATOM 1409 C C . ARG A 1 184 ? -17.426 7.729 17.468 1.00 93.81 184 ARG A C 1
ATOM 1411 O O . ARG A 1 184 ? -18.429 8.444 17.461 1.00 93.81 184 ARG A O 1
ATOM 1418 N N . ILE A 1 185 ? -17.258 6.726 16.605 1.00 94.56 185 ILE A N 1
ATOM 1419 C CA . ILE A 1 185 ? -18.250 6.368 15.580 1.00 94.56 185 ILE A CA 1
ATOM 1420 C C . ILE A 1 185 ? -19.485 5.724 16.221 1.00 94.56 185 ILE A C 1
ATOM 1422 O O . ILE A 1 185 ? -20.603 6.122 15.903 1.00 94.56 185 ILE A O 1
ATOM 1426 N N . VAL A 1 186 ? -19.302 4.798 17.162 1.00 94.31 186 VAL A N 1
ATOM 1427 C CA . VAL A 1 186 ? -20.383 4.125 17.895 1.00 94.31 186 VAL A CA 1
ATOM 1428 C C . VAL A 1 186 ? -21.162 5.120 18.744 1.00 94.31 186 VAL A C 1
ATOM 1430 O O . VAL A 1 186 ? -22.386 5.106 18.704 1.00 94.31 186 VAL A O 1
ATOM 1433 N N . ARG A 1 187 ? -20.494 6.046 19.445 1.00 94.94 187 ARG A N 1
ATOM 1434 C CA . ARG A 1 187 ? -21.168 7.128 20.181 1.00 94.94 187 ARG A CA 1
ATOM 1435 C C . ARG A 1 187 ? -22.073 7.944 19.260 1.00 94.94 187 ARG A C 1
ATOM 1437 O O . ARG A 1 187 ? -23.230 8.178 19.598 1.00 94.94 187 ARG A O 1
ATOM 1444 N N . LYS A 1 188 ? -21.566 8.319 18.082 1.00 94.56 188 LYS A N 1
ATOM 1445 C CA . LYS A 1 188 ? -22.334 9.050 17.065 1.00 94.56 188 LYS A CA 1
ATOM 1446 C C . LYS A 1 188 ? -23.498 8.221 16.510 1.00 94.56 188 LYS A C 1
ATOM 1448 O O . LYS A 1 188 ? -24.550 8.779 16.208 1.00 94.56 188 LYS A O 1
ATOM 1453 N N . GLU A 1 189 ? -23.333 6.905 16.379 1.00 95.12 189 GLU A N 1
ATOM 1454 C CA . GLU A 1 189 ? -24.399 6.007 15.923 1.00 95.12 189 GLU A CA 1
ATOM 1455 C C . GLU A 1 189 ? -25.481 5.806 16.991 1.00 95.12 189 GLU A C 1
ATOM 1457 O O . GLU A 1 189 ? -26.664 5.890 16.672 1.00 95.12 189 GLU A O 1
ATOM 1462 N N . ILE A 1 190 ? -25.109 5.637 18.263 1.00 93.06 190 ILE A N 1
ATOM 1463 C CA . ILE A 1 190 ? -26.059 5.544 19.380 1.00 93.06 190 ILE A CA 1
ATOM 1464 C C . ILE A 1 190 ? -26.848 6.843 19.501 1.00 93.06 190 ILE A C 1
ATOM 1466 O O . ILE A 1 190 ? -28.071 6.802 19.565 1.00 93.06 190 ILE A O 1
ATOM 1470 N N . GLU A 1 191 ? -26.184 7.999 19.459 1.00 93.56 191 GLU A N 1
ATOM 1471 C CA . GLU A 1 191 ? -26.861 9.299 19.475 1.00 93.56 191 GLU A CA 1
ATOM 1472 C C . GLU A 1 191 ? -27.848 9.431 18.304 1.00 93.56 191 GLU A C 1
ATOM 1474 O O . GLU A 1 191 ? -28.980 9.887 18.469 1.00 93.56 191 GLU A O 1
ATOM 1479 N N . ARG A 1 192 ? -27.463 8.963 17.111 1.00 93.06 192 ARG A N 1
ATOM 1480 C CA . ARG A 1 192 ? -28.349 8.925 15.943 1.00 93.06 192 ARG A CA 1
ATOM 1481 C C . ARG A 1 192 ? -29.537 7.973 16.140 1.00 93.06 192 ARG A C 1
ATOM 1483 O O . ARG A 1 192 ? -30.636 8.302 15.695 1.00 93.06 192 ARG A O 1
ATOM 1490 N N . MET A 1 193 ? -29.346 6.815 16.773 1.00 89.00 193 MET A N 1
ATOM 1491 C CA . MET A 1 193 ? -30.423 5.866 17.081 1.00 89.00 193 MET A CA 1
ATOM 1492 C C . MET A 1 193 ? -31.373 6.404 18.152 1.00 89.00 193 MET A C 1
ATOM 1494 O O . MET A 1 193 ? -32.583 6.294 17.980 1.00 89.00 193 MET A O 1
ATOM 1498 N N . VAL A 1 194 ? -30.846 7.027 19.207 1.00 92.38 194 VAL A N 1
ATOM 1499 C CA . VAL A 1 194 ? -31.633 7.634 20.290 1.00 92.38 194 VAL A CA 1
ATOM 1500 C C . VAL A 1 194 ? -32.488 8.777 19.747 1.00 92.38 194 VAL A C 1
ATOM 1502 O O . VAL A 1 194 ? -33.704 8.737 19.893 1.00 92.38 194 VAL A O 1
ATOM 1505 N N . ASN A 1 195 ? -31.901 9.709 18.989 1.00 89.88 195 ASN A N 1
ATOM 1506 C CA . ASN A 1 195 ? -32.652 10.789 18.334 1.00 89.88 195 ASN A CA 1
ATOM 1507 C C . ASN A 1 195 ? -33.731 10.272 17.364 1.00 89.88 195 ASN A C 1
ATOM 1509 O O . ASN A 1 195 ? -34.745 10.930 17.137 1.00 89.88 195 ASN A O 1
ATOM 1513 N N . ARG A 1 196 ? -33.514 9.104 16.744 1.00 85.62 196 ARG A N 1
ATOM 1514 C CA . ARG A 1 196 ? -34.517 8.460 15.885 1.00 85.62 196 ARG A CA 1
ATOM 1515 C C . ARG A 1 196 ? -35.634 7.823 16.709 1.00 85.62 196 ARG A C 1
ATOM 1517 O O . ARG A 1 196 ? -36.781 7.906 16.292 1.00 85.62 196 ARG A O 1
ATOM 1524 N N . ALA A 1 197 ? -35.303 7.201 17.838 1.00 82.75 197 ALA A N 1
ATOM 1525 C CA . ALA A 1 197 ? -36.259 6.557 18.732 1.00 82.75 197 ALA A CA 1
ATOM 1526 C C . ALA A 1 197 ? -37.134 7.570 19.488 1.00 82.75 197 ALA A C 1
ATOM 1528 O O . ALA A 1 197 ? -38.309 7.305 19.675 1.00 82.75 197 ALA A O 1
ATOM 1529 N N . GLU A 1 198 ? -36.603 8.739 19.860 1.00 81.12 198 GLU A N 1
ATOM 1530 C CA . GLU A 1 198 ? -37.379 9.827 20.485 1.00 81.12 198 GLU A CA 1
ATOM 1531 C C . GLU A 1 198 ? -38.337 10.534 19.515 1.00 81.12 198 GLU A C 1
ATOM 1533 O O . GLU A 1 198 ? -39.264 11.225 19.935 1.00 81.12 198 GLU A O 1
ATOM 1538 N N . LYS A 1 199 ? -38.102 10.399 18.205 1.00 70.94 199 LYS A N 1
ATOM 1539 C CA . LYS A 1 199 ? -38.908 11.038 17.157 1.00 70.94 199 LYS A CA 1
ATOM 1540 C C . LYS A 1 199 ? -40.077 10.170 16.668 1.00 70.94 199 LYS A C 1
ATOM 1542 O O . LYS A 1 199 ? -40.845 10.631 15.823 1.00 70.94 199 LYS A O 1
ATOM 1547 N N . VAL A 1 200 ? -40.189 8.936 17.161 1.00 59.41 200 VAL A N 1
ATOM 1548 C CA . VAL A 1 200 ? -41.286 7.991 16.885 1.00 59.41 200 VAL A CA 1
ATOM 1549 C C . VAL A 1 200 ? -42.223 7.961 18.081 1.00 59.41 200 VAL A C 1
ATOM 1551 O O . VAL A 1 200 ? -43.446 8.050 17.843 1.00 59.41 200 VAL A O 1
#

Sequence (200 aa):
MEDILASIRRILSEDEAEEAAKPAAQPAPPPPAAPEEPEDDVLELTDDMVADDVEEEVPEPEPEPEPEPEIDLSAWGLDEQDVEEEEAPPPPPPPPPPQVARPAPKLVVNDAPEEEDDELESWVSAPVAEASTAALTELARAVARERMVGVGTRGITLEDMVRDIMKPILKEWLDKNLPYMIERIVRKEIERMVNRAEKV

Foldseek 3Di:
DVVVVVVVVVVVVVVVVVVPPDDDDDDDDDDDDDDDDDPDPDPPPPPPVPDDDPPPPPPDPDPDDDPDPDPPPVVVVPDVVVPPVPPPDDDDDPPDDPPPPPPDPPPPPPPDDPPPDPPPPPPDPPVRVVVVVVVVVVVVVVVVVVQQPADDDPSCGPVNVVCVVVVVVVVVVCVVPVVVVVVVVVVVVVVVVVVVVVVD